Protein AF-A0A8T0CDF5-F1 (afdb_monomer)

Sequence (183 aa):
MQDATYVFILSCIAIISLVFLIGLRIKDINICVLAMMNLSSILIENLLFSTGLISLYSDEENRLLQNSIIFGLSMARELLILVLLTYRVEITKWLFPKHQIRATFADSIMPWLYLIGAAISFFALIENYFRNGKGYDITFFFYAFEITGYLIFSTICAMLVALTVISYKEAYELKVPTIKKRS

Solvent-accessible surface area (backbone atoms only — not comparable to full-atom values): 10114 Å² total; per-residue (Å²): 111,72,65,58,56,49,52,50,54,52,49,52,52,51,51,39,51,50,44,27,54,50,17,60,73,73,66,39,60,56,49,32,51,55,29,49,58,53,49,50,54,53,50,53,51,51,49,48,59,71,71,49,83,47,66,87,79,66,60,83,90,47,44,48,61,52,51,42,51,53,27,50,51,53,22,52,50,25,50,52,51,29,54,50,48,74,43,36,68,62,53,45,46,72,76,42,70,90,54,86,78,69,90,50,74,59,66,71,48,50,42,56,49,28,49,51,49,25,52,40,26,49,48,27,39,54,42,41,44,41,26,63,72,69,68,43,98,64,59,66,42,64,59,46,42,60,57,49,51,55,51,45,55,52,50,51,49,52,50,49,49,53,52,46,54,53,53,49,43,60,69,59,64,66,66,56,79,78,78,75,77,85,126

Secondary structure (DSSP, 8-state):
-HHHHHHHHHHHHHHHHHHHHHHHHHT-HHHHHHHHHHHHHHHHHHHHHHSSSS-S---GGGHHHHHHHHHHHHHHHHHHHHHHHHTHHHHHHHH-TTS-----HHHHHHHHHHHHHHHHHHHHHHHHHHHHHH-----HHHHHHHHHHHHHHHHHHHHHHHHHHHHHHHHHTTTS-------

Radius of gyration: 20.18 Å; Cα contacts (8 Å, |Δi|>4): 157; chains: 1; bounding box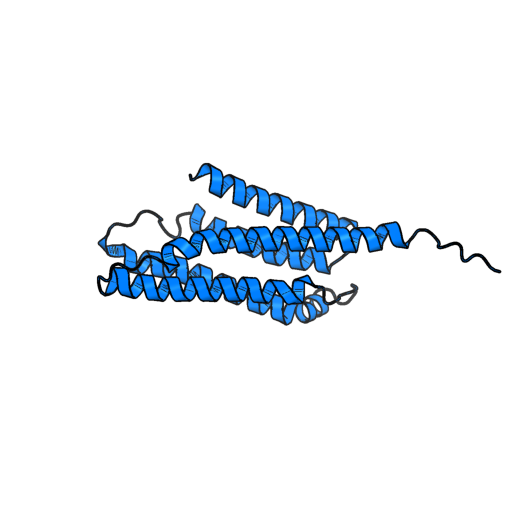: 63×33×58 Å

Foldseek 3Di:
DVVVVVVLLVVLLVLLVVLLVLCVVLVPVQLNLLSVLLNVLSVVLCCCAVVPVQPPDDDLLCQLVSLLCVLVVQLVSLVVSLVCLQCVQVVCCVVPVPDDGDDDVCSVPLSVLSVVLNVLSVVSNVQSCCCSVVPDPDCPSVVVNVVSVSVSSVVSSVVSVVVSVVSVCVSPVVPPPPPPPDD

Nearest PDB structures (foldseek):
  8ka6-assembly1_A  TM=3.388E-01  e=2.962E+00  synthetic construct
  4dzu-assembly1_A  TM=3.630E-01  e=4.589E+00  synthetic construct

Structure (mmCIF, N/CA/C/O backbone):
data_AF-A0A8T0CDF5-F1
#
_entry.id   AF-A0A8T0CDF5-F1
#
loop_
_atom_site.group_PDB
_atom_site.id
_atom_site.type_symbol
_atom_site.label_atom_id
_atom_site.label_alt_id
_atom_site.label_comp_id
_atom_site.label_asym_id
_atom_site.label_entity_id
_atom_site.label_seq_id
_atom_site.pdbx_PDB_ins_code
_atom_site.Cartn_x
_atom_site.Cartn_y
_atom_site.Cartn_z
_atom_site.occupancy
_atom_site.B_iso_or_equiv
_atom_site.auth_seq_id
_atom_site.auth_comp_id
_atom_site.auth_asym_id
_atom_site.auth_atom_id
_atom_site.pdbx_PDB_model_num
ATOM 1 N N . MET A 1 1 ? -2.357 16.982 -16.642 1.00 44.19 1 MET A N 1
ATOM 2 C CA . MET A 1 1 ? -2.200 15.575 -16.198 1.00 44.19 1 MET A CA 1
ATOM 3 C C . MET A 1 1 ? -1.567 15.484 -14.812 1.00 44.19 1 MET A C 1
ATOM 5 O O . MET A 1 1 ? -2.152 14.801 -13.987 1.00 44.19 1 MET A O 1
ATOM 9 N N . GLN A 1 2 ? -0.493 16.233 -14.509 1.00 54.00 2 GLN A N 1
ATOM 10 C CA . GLN A 1 2 ? 0.082 16.323 -13.149 1.00 54.00 2 GLN A CA 1
ATOM 11 C C . GLN A 1 2 ? -0.949 16.661 -12.051 1.00 54.00 2 GLN A C 1
ATOM 13 O O . GLN A 1 2 ? -0.923 16.042 -10.991 1.00 54.00 2 GLN A O 1
ATOM 18 N N . ASP A 1 3 ? -1.909 17.550 -12.327 1.00 62.88 3 ASP A N 1
ATOM 19 C CA . ASP A 1 3 ? -2.928 17.936 -11.337 1.00 62.88 3 ASP A CA 1
ATOM 20 C C . ASP A 1 3 ? -3.870 16.789 -10.942 1.00 62.88 3 ASP A C 1
ATOM 22 O O . ASP A 1 3 ? -4.223 16.653 -9.775 1.00 62.88 3 ASP A O 1
ATOM 26 N N . ALA A 1 4 ? -4.266 15.930 -11.888 1.00 73.00 4 ALA A N 1
ATOM 27 C CA . ALA A 1 4 ? -5.223 14.854 -11.621 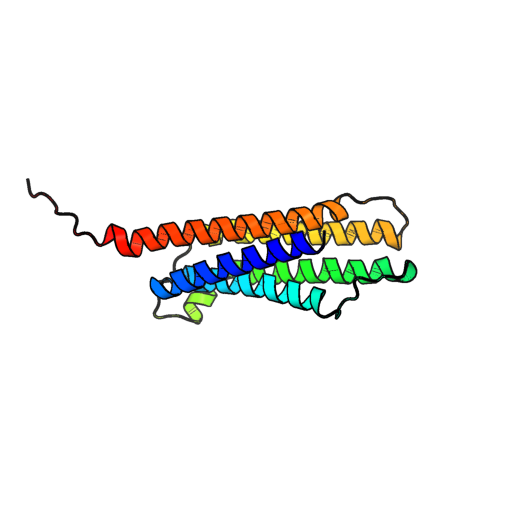1.00 73.00 4 ALA A CA 1
ATOM 28 C C . ALA A 1 4 ? -4.596 13.732 -10.780 1.00 73.00 4 ALA A C 1
ATOM 30 O O . ALA A 1 4 ? -5.198 13.284 -9.805 1.00 73.00 4 ALA A O 1
ATOM 31 N N . THR A 1 5 ? -3.367 13.329 -11.113 1.00 76.94 5 THR A N 1
ATOM 32 C CA . THR A 1 5 ? -2.584 12.363 -10.330 1.00 76.94 5 THR A CA 1
ATOM 33 C C . THR A 1 5 ? -2.324 12.881 -8.919 1.00 76.94 5 THR A C 1
ATOM 35 O O . THR A 1 5 ? -2.514 12.155 -7.944 1.00 76.94 5 THR A O 1
ATOM 38 N N . TYR A 1 6 ? -1.954 14.158 -8.794 1.00 81.19 6 TYR A N 1
ATOM 39 C CA . TYR A 1 6 ? -1.729 14.786 -7.498 1.00 81.19 6 TYR A CA 1
ATOM 40 C C . TYR A 1 6 ? -3.001 14.795 -6.640 1.00 81.19 6 TYR A C 1
ATOM 42 O O . TYR A 1 6 ? -2.972 14.344 -5.496 1.00 81.19 6 TYR A O 1
ATOM 50 N N . VAL A 1 7 ? -4.135 15.229 -7.203 1.00 86.25 7 VAL A N 1
ATOM 51 C CA . VAL A 1 7 ? -5.436 15.231 -6.511 1.00 86.25 7 VAL A CA 1
ATOM 52 C C . VAL A 1 7 ? -5.865 13.817 -6.114 1.00 86.25 7 VAL A C 1
ATOM 54 O O . VAL A 1 7 ? -6.377 13.629 -5.008 1.00 86.25 7 VAL A O 1
ATOM 57 N N . PHE A 1 8 ? -5.631 12.813 -6.964 1.00 88.38 8 PHE A N 1
ATOM 58 C CA . PHE A 1 8 ? -5.916 11.414 -6.644 1.00 88.38 8 PHE A CA 1
ATOM 59 C C . PHE A 1 8 ? -5.120 10.939 -5.421 1.00 88.38 8 PHE A C 1
ATOM 61 O O . PHE A 1 8 ? -5.710 10.454 -4.455 1.00 88.38 8 PHE A O 1
ATOM 68 N N . ILE A 1 9 ? -3.799 11.146 -5.419 1.00 86.75 9 ILE A N 1
ATOM 69 C CA . ILE A 1 9 ? -2.924 10.759 -4.301 1.00 86.75 9 ILE A CA 1
ATOM 70 C C . ILE A 1 9 ? -3.361 11.463 -3.011 1.00 86.75 9 ILE A C 1
ATOM 72 O O . ILE A 1 9 ? -3.493 10.824 -1.966 1.00 86.75 9 ILE A O 1
ATOM 76 N N . LEU A 1 10 ? -3.651 12.765 -3.083 1.00 89.50 10 LEU A N 1
ATOM 77 C CA . LEU A 1 10 ? -4.118 13.549 -1.938 1.00 89.50 10 LEU A CA 1
ATOM 78 C C . LEU A 1 10 ? -5.455 13.034 -1.396 1.00 89.50 10 LEU A C 1
ATOM 80 O O . LEU A 1 10 ? -5.643 12.964 -0.181 1.00 89.50 10 LEU A O 1
ATOM 84 N N . SER A 1 11 ? -6.356 12.614 -2.286 1.00 92.56 11 SER A N 1
ATOM 85 C CA . SER A 1 11 ? -7.641 12.014 -1.917 1.00 92.56 11 SER A CA 1
ATOM 86 C C . SER A 1 11 ? -7.445 10.684 -1.188 1.00 92.56 11 SER A C 1
ATOM 88 O O . SER A 1 11 ? -8.046 10.471 -0.136 1.00 92.56 11 SER A O 1
ATOM 90 N N . CYS A 1 12 ? -6.560 9.812 -1.681 1.00 93.19 12 CYS A N 1
ATOM 91 C CA . CYS A 1 12 ? -6.216 8.560 -1.003 1.00 93.19 12 CYS A CA 1
ATOM 92 C C . CYS A 1 12 ? -5.614 8.810 0.387 1.00 93.19 12 CYS A C 1
ATOM 94 O O . CYS A 1 12 ? -6.051 8.198 1.364 1.00 93.19 12 CYS A O 1
ATOM 96 N N . ILE A 1 13 ? -4.668 9.749 0.502 1.00 93.50 13 ILE A N 1
ATOM 97 C CA . ILE A 1 13 ? -4.071 10.146 1.787 1.00 93.50 13 ILE A CA 1
ATOM 98 C C . ILE A 1 13 ? -5.153 10.646 2.749 1.00 93.50 13 ILE A C 1
ATOM 100 O O . ILE A 1 13 ? -5.182 10.224 3.907 1.00 93.50 13 ILE A O 1
ATOM 104 N N . ALA A 1 14 ? -6.061 11.507 2.283 1.00 94.88 14 ALA A N 1
ATOM 105 C CA . ALA A 1 14 ? -7.145 12.046 3.098 1.00 94.88 14 ALA A CA 1
ATOM 106 C C . ALA A 1 14 ? -8.096 10.944 3.594 1.00 94.88 14 ALA A C 1
ATOM 108 O O . ALA A 1 14 ? -8.420 10.907 4.782 1.00 94.88 14 ALA A O 1
ATOM 109 N N . ILE A 1 15 ? -8.492 10.012 2.719 1.00 96.50 15 ILE A N 1
ATOM 110 C CA . ILE A 1 15 ? -9.367 8.885 3.076 1.00 96.50 15 ILE A CA 1
ATOM 111 C C . ILE A 1 15 ? -8.697 7.987 4.118 1.00 96.50 15 ILE A C 1
ATOM 113 O O . ILE A 1 15 ? -9.301 7.683 5.147 1.00 96.50 15 ILE A O 1
ATOM 117 N N . ILE A 1 16 ? -7.443 7.587 3.891 1.00 96.31 16 ILE A N 1
ATOM 118 C CA . ILE A 1 16 ? -6.713 6.705 4.812 1.00 96.31 16 ILE A CA 1
ATOM 119 C C . ILE A 1 16 ? -6.482 7.399 6.160 1.00 96.31 16 ILE A C 1
ATOM 121 O O . ILE A 1 16 ? -6.645 6.776 7.210 1.00 96.31 16 ILE A O 1
ATOM 125 N N . SER A 1 17 ? -6.178 8.698 6.149 1.00 95.81 17 SER A N 1
ATOM 126 C CA . SER A 1 17 ? -6.025 9.496 7.371 1.00 95.81 17 SER A CA 1
ATOM 127 C C . SER A 1 17 ? -7.335 9.584 8.155 1.00 95.81 17 SER A C 1
ATOM 129 O O . SER A 1 17 ? -7.339 9.418 9.373 1.00 95.81 17 SER A O 1
ATOM 131 N N . LEU A 1 18 ? -8.467 9.785 7.474 1.00 96.44 18 LEU A N 1
ATOM 132 C CA . LEU A 1 18 ? -9.784 9.784 8.110 1.00 96.44 18 LEU A CA 1
ATOM 133 C C . LEU A 1 18 ? -10.108 8.417 8.724 1.00 96.44 18 LEU A C 1
ATOM 135 O O . LEU A 1 18 ? -10.538 8.349 9.875 1.00 96.44 18 LEU A O 1
ATOM 139 N N . VAL A 1 19 ? -9.857 7.331 7.989 1.00 96.56 19 VAL A N 1
ATOM 140 C CA . VAL A 1 19 ? -10.019 5.957 8.485 1.00 96.56 19 VAL A CA 1
ATOM 141 C C . VAL A 1 19 ? -9.172 5.724 9.738 1.00 96.56 19 VAL A C 1
ATOM 143 O O . VAL A 1 19 ? -9.677 5.198 10.729 1.00 96.56 19 VAL A O 1
ATOM 146 N N . PHE A 1 20 ? -7.915 6.170 9.740 1.00 96.50 20 PHE A N 1
ATOM 147 C CA . PHE A 1 20 ? -7.043 6.084 10.908 1.00 96.50 20 PHE A CA 1
ATOM 148 C C . PHE A 1 20 ? -7.619 6.839 12.117 1.00 96.50 20 PHE A C 1
ATOM 150 O O . PHE A 1 20 ? -7.693 6.286 13.216 1.00 96.50 20 PHE A O 1
ATOM 157 N N . LEU A 1 21 ? -8.096 8.075 11.924 1.00 96.19 21 LEU A N 1
ATOM 158 C CA . LEU A 1 21 ? -8.714 8.874 12.990 1.00 96.19 21 LEU A CA 1
ATOM 159 C C . LEU A 1 21 ? -9.985 8.219 13.551 1.00 96.19 21 LEU A C 1
ATOM 161 O O . LEU A 1 21 ? -10.203 8.236 14.766 1.00 96.19 21 LEU A O 1
ATOM 165 N N . ILE A 1 22 ? -10.813 7.619 12.692 1.00 94.50 22 ILE A N 1
ATOM 166 C CA . ILE A 1 22 ? -11.998 6.870 13.126 1.00 94.50 22 ILE A CA 1
ATOM 167 C C . ILE A 1 22 ? -11.574 5.613 13.894 1.00 94.50 22 ILE A C 1
ATOM 169 O O . ILE A 1 22 ? -12.106 5.369 14.977 1.00 94.50 22 ILE A O 1
ATOM 173 N N . GLY A 1 23 ? -10.580 4.868 13.401 1.00 93.00 23 GLY A N 1
ATOM 174 C CA . GLY A 1 23 ? -9.988 3.712 14.082 1.00 93.00 23 GLY A CA 1
ATOM 175 C C . GLY A 1 23 ? -9.519 4.046 15.501 1.00 93.00 23 GLY A C 1
ATOM 176 O O . GLY A 1 23 ? -9.860 3.340 16.453 1.00 93.00 23 GLY A O 1
ATOM 177 N N . LEU A 1 24 ? -8.836 5.185 15.672 1.00 93.62 24 LEU A N 1
ATOM 178 C CA . LEU A 1 24 ? -8.435 5.696 16.986 1.00 93.62 24 LEU A CA 1
ATOM 179 C C . LEU A 1 24 ? -9.641 6.017 17.878 1.00 93.62 24 LEU A C 1
ATOM 181 O O . LEU A 1 24 ? -9.640 5.668 19.060 1.00 93.62 24 LEU A O 1
ATOM 185 N N . ARG A 1 25 ? -10.683 6.657 17.329 1.00 93.06 25 ARG A N 1
ATOM 186 C CA . ARG A 1 25 ? -11.913 6.992 18.070 1.00 93.06 25 ARG A CA 1
ATOM 187 C C . ARG A 1 25 ? -12.650 5.753 18.574 1.00 93.06 25 ARG A C 1
ATOM 189 O O . ARG A 1 25 ? -13.103 5.759 19.718 1.00 93.06 25 ARG A O 1
ATOM 196 N N . ILE A 1 26 ? -12.742 4.702 17.758 1.00 92.31 26 ILE A N 1
ATOM 197 C CA . ILE A 1 26 ? -13.412 3.441 18.123 1.00 92.31 26 ILE A CA 1
ATOM 198 C C . ILE A 1 26 ? -12.494 2.452 18.853 1.00 92.31 26 ILE A C 1
ATOM 200 O O . ILE A 1 26 ? -12.960 1.407 19.302 1.00 92.31 26 ILE A O 1
ATOM 204 N N . LYS A 1 27 ? -11.211 2.803 19.025 1.00 90.38 27 LYS A N 1
ATOM 205 C CA . LYS A 1 27 ? -10.162 1.980 19.647 1.00 90.38 27 LYS A CA 1
ATOM 206 C C . LYS A 1 27 ? -9.931 0.637 18.936 1.00 90.38 27 LYS A C 1
ATOM 208 O O . LYS A 1 27 ? -9.550 -0.341 19.579 1.00 90.38 27 LYS A O 1
ATOM 213 N N . ASP A 1 28 ? -10.127 0.591 17.618 1.00 91.31 28 ASP A N 1
ATOM 214 C CA . ASP A 1 28 ? -9.831 -0.593 16.807 1.00 91.31 28 ASP A CA 1
ATOM 215 C C . ASP A 1 28 ? -8.404 -0.508 16.249 1.00 91.31 28 ASP A C 1
ATOM 217 O O . ASP A 1 28 ? -8.132 0.154 15.244 1.00 91.31 28 ASP A O 1
ATOM 221 N N . ILE A 1 29 ? -7.479 -1.209 16.913 1.00 92.38 29 ILE A N 1
ATOM 222 C CA . ILE A 1 29 ? -6.062 -1.237 16.530 1.00 92.38 29 ILE A CA 1
ATOM 223 C C . ILE A 1 29 ? -5.841 -1.841 15.137 1.00 92.38 29 ILE A 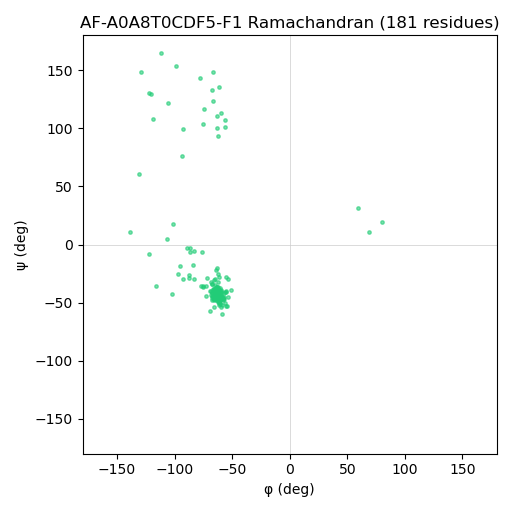C 1
ATOM 225 O O . ILE A 1 29 ? -4.855 -1.513 14.480 1.00 92.38 29 ILE A O 1
ATOM 229 N N . ASN A 1 30 ? -6.749 -2.707 14.668 1.00 93.06 30 ASN A N 1
ATOM 230 C CA . ASN A 1 30 ? -6.598 -3.384 13.384 1.00 93.06 30 ASN A CA 1
ATOM 231 C C . ASN A 1 30 ? -6.698 -2.377 12.237 1.00 93.06 30 ASN A C 1
ATOM 233 O O . ASN A 1 30 ? -5.846 -2.370 11.350 1.00 93.06 30 ASN A O 1
ATOM 237 N N . ILE A 1 31 ? -7.678 -1.473 12.319 1.00 94.00 31 ILE A N 1
ATOM 238 C CA . ILE A 1 31 ? -7.844 -0.376 11.362 1.00 94.00 31 ILE A CA 1
ATOM 239 C C . ILE A 1 31 ? -6.646 0.566 11.421 1.00 94.00 31 ILE A C 1
ATOM 241 O O . ILE A 1 31 ? -6.102 0.917 10.378 1.00 94.00 31 ILE A O 1
ATOM 245 N N . CYS A 1 32 ? -6.201 0.942 12.623 1.00 94.50 32 CYS A N 1
ATOM 246 C CA . CYS A 1 32 ? -5.081 1.867 12.780 1.00 94.50 32 CYS A CA 1
ATOM 247 C C . CYS A 1 32 ? -3.794 1.337 12.138 1.00 94.50 32 CYS A C 1
ATOM 249 O O . CYS A 1 32 ? -3.122 2.070 11.415 1.00 94.50 32 CYS A O 1
ATOM 251 N N . VAL A 1 33 ? -3.455 0.067 12.380 1.00 94.06 33 VAL A N 1
ATOM 252 C CA . VAL A 1 33 ? -2.240 -0.548 11.829 1.00 94.06 33 VAL A CA 1
ATOM 253 C C . VAL A 1 33 ? -2.338 -0.691 10.313 1.00 94.06 33 VAL A C 1
ATOM 255 O O . VAL A 1 33 ? -1.423 -0.261 9.615 1.00 94.06 33 VAL A O 1
ATOM 258 N N . LEU A 1 34 ? -3.455 -1.207 9.789 1.00 94.56 34 LEU A N 1
ATOM 259 C CA . LEU A 1 34 ? -3.653 -1.334 8.342 1.00 94.56 34 LEU A CA 1
ATOM 260 C C . LEU A 1 34 ? -3.627 0.031 7.640 1.00 94.56 34 LEU A C 1
ATOM 262 O O . LEU A 1 34 ? -3.001 0.167 6.589 1.00 94.56 34 LEU A O 1
ATOM 266 N N . ALA A 1 35 ? -4.251 1.056 8.221 1.00 95.38 35 ALA A N 1
ATOM 267 C CA . ALA A 1 35 ? -4.203 2.411 7.687 1.00 95.38 35 ALA A CA 1
ATOM 268 C C . ALA A 1 35 ? -2.769 2.959 7.683 1.00 95.38 35 ALA A C 1
ATOM 270 O O . ALA A 1 35 ? -2.324 3.469 6.661 1.00 95.38 35 ALA A O 1
ATOM 271 N N . MET A 1 36 ? -2.013 2.787 8.773 1.00 94.00 36 MET A N 1
ATOM 272 C CA . MET A 1 36 ? -0.621 3.246 8.862 1.00 94.00 36 MET A CA 1
ATOM 273 C C . MET A 1 36 ? 0.309 2.555 7.863 1.00 94.00 36 MET A C 1
ATOM 275 O O . MET A 1 36 ? 1.142 3.224 7.259 1.00 94.00 36 MET A O 1
ATOM 279 N N . MET A 1 37 ? 0.164 1.243 7.660 1.00 92.69 37 MET A N 1
ATOM 280 C CA . MET A 1 37 ? 0.972 0.494 6.688 1.00 92.69 37 MET A CA 1
ATOM 281 C C . MET A 1 37 ? 0.717 0.959 5.250 1.00 92.69 37 MET A C 1
ATOM 283 O O . MET A 1 37 ? 1.644 1.074 4.456 1.00 92.69 37 MET A O 1
ATOM 287 N N . ASN A 1 38 ? -0.539 1.251 4.905 1.00 92.88 38 ASN A N 1
ATOM 288 C CA . ASN A 1 38 ? -0.875 1.740 3.568 1.00 92.88 38 ASN A CA 1
ATOM 289 C C . ASN A 1 38 ? -0.511 3.222 3.392 1.00 92.88 38 ASN A C 1
ATOM 291 O O . ASN A 1 38 ? -0.048 3.622 2.326 1.00 92.88 38 ASN A O 1
ATOM 295 N N . LEU A 1 39 ? -0.659 4.031 4.444 1.00 93.12 39 LEU A N 1
ATOM 296 C CA . LEU A 1 39 ? -0.262 5.436 4.428 1.00 93.12 39 LEU A CA 1
ATOM 297 C C . LEU A 1 39 ? 1.252 5.584 4.247 1.00 93.12 39 LEU A C 1
ATOM 299 O O . LEU A 1 39 ? 1.687 6.402 3.441 1.00 93.12 39 LEU A O 1
ATOM 303 N N . SER A 1 40 ? 2.058 4.777 4.946 1.00 89.38 40 SER A N 1
ATOM 304 C CA . SER A 1 40 ? 3.514 4.800 4.783 1.00 89.38 40 SER A CA 1
ATOM 305 C C . SER A 1 40 ? 3.930 4.416 3.363 1.00 89.38 40 SER A C 1
ATOM 307 O O . SER A 1 40 ? 4.808 5.065 2.804 1.00 89.38 40 SER A O 1
ATOM 309 N N . SER A 1 41 ? 3.258 3.440 2.745 1.00 88.12 41 SER A N 1
ATOM 310 C CA . SER A 1 41 ? 3.500 3.040 1.353 1.00 88.12 41 SER A CA 1
ATOM 311 C C . SER A 1 41 ? 3.315 4.202 0.365 1.00 88.12 41 SER A C 1
ATOM 313 O O . SER A 1 41 ? 4.199 4.466 -0.453 1.00 88.12 41 SER A O 1
ATOM 315 N N . ILE A 1 42 ? 2.207 4.945 0.490 1.00 87.69 42 ILE A N 1
ATOM 316 C CA . ILE A 1 42 ? 1.902 6.106 -0.367 1.00 87.69 42 ILE A CA 1
ATOM 317 C C . ILE A 1 42 ? 2.881 7.256 -0.109 1.00 87.69 42 ILE A C 1
ATOM 319 O O . ILE A 1 42 ? 3.334 7.913 -1.044 1.00 87.69 42 ILE A O 1
ATOM 323 N N . LEU A 1 43 ? 3.224 7.513 1.155 1.00 86.19 43 LEU A N 1
ATOM 324 C CA . LEU A 1 43 ? 4.149 8.590 1.507 1.00 86.19 43 LEU A CA 1
ATOM 325 C C . LEU A 1 43 ? 5.569 8.305 1.013 1.00 86.19 43 LEU A C 1
ATOM 327 O O . LEU A 1 43 ? 6.207 9.211 0.488 1.00 86.19 43 LEU A O 1
ATOM 331 N N . ILE A 1 44 ? 6.053 7.066 1.142 1.00 82.31 44 ILE A N 1
ATOM 332 C CA . ILE A 1 44 ? 7.366 6.657 0.625 1.00 82.31 44 ILE A CA 1
ATOM 333 C C . ILE A 1 44 ? 7.414 6.848 -0.891 1.00 82.31 44 ILE A C 1
ATOM 335 O O . ILE A 1 44 ? 8.362 7.442 -1.394 1.00 82.31 44 ILE A O 1
ATOM 339 N N . GLU A 1 45 ? 6.384 6.404 -1.612 1.00 78.62 45 GLU A N 1
ATOM 340 C CA . GLU A 1 45 ? 6.294 6.600 -3.060 1.00 78.62 45 GLU A CA 1
ATOM 341 C C . GLU A 1 45 ? 6.317 8.086 -3.431 1.00 78.62 45 GLU A C 1
ATOM 343 O O . GLU A 1 45 ? 7.161 8.522 -4.214 1.00 78.62 45 GLU A O 1
ATOM 348 N N . ASN A 1 46 ? 5.455 8.894 -2.812 1.00 78.81 46 ASN A N 1
ATOM 349 C CA . ASN A 1 46 ? 5.388 10.317 -3.121 1.00 78.81 46 ASN A CA 1
ATOM 350 C C . ASN A 1 46 ? 6.702 11.037 -2.774 1.00 78.81 46 ASN A C 1
ATOM 352 O O . ASN A 1 46 ? 7.148 11.899 -3.525 1.00 78.81 46 ASN A O 1
ATOM 356 N N . LEU A 1 47 ? 7.375 10.670 -1.680 1.00 73.44 47 LEU A N 1
ATOM 357 C CA . LEU A 1 47 ? 8.678 11.239 -1.323 1.00 73.44 47 LEU A CA 1
ATOM 358 C C . LEU A 1 47 ? 9.758 10.874 -2.345 1.00 73.44 47 LEU A C 1
ATOM 360 O O . LEU A 1 47 ? 10.515 11.754 -2.748 1.00 73.44 47 LEU A O 1
ATOM 364 N N . LEU A 1 48 ? 9.819 9.620 -2.799 1.00 68.62 48 LEU A N 1
ATOM 365 C CA . LEU A 1 48 ? 10.823 9.168 -3.769 1.00 68.62 48 LEU A CA 1
ATOM 366 C C . LEU A 1 48 ? 10.688 9.879 -5.124 1.00 68.62 48 LEU A C 1
ATOM 368 O O . LEU A 1 48 ? 11.702 10.215 -5.735 1.00 68.62 48 LEU A O 1
ATOM 372 N N . PHE A 1 49 ? 9.457 10.157 -5.563 1.00 65.25 49 PHE A N 1
ATOM 373 C CA . PHE A 1 49 ? 9.199 10.783 -6.864 1.00 65.25 49 PHE A CA 1
ATOM 374 C C . PHE A 1 49 ? 9.101 12.317 -6.829 1.00 65.25 49 PHE A C 1
ATOM 376 O O . PHE A 1 49 ? 9.468 12.966 -7.806 1.00 65.25 49 PHE A O 1
ATOM 383 N N . SER A 1 50 ? 8.654 12.926 -5.723 1.00 62.94 50 SER A N 1
ATOM 384 C CA . SER A 1 50 ? 8.516 14.393 -5.616 1.00 62.94 50 SER A CA 1
ATOM 385 C C . SER A 1 50 ? 9.814 15.114 -5.253 1.00 62.94 50 SER A C 1
ATOM 387 O O . SER A 1 50 ? 10.016 16.253 -5.665 1.00 62.94 50 SER A O 1
ATOM 389 N N . THR A 1 51 ? 10.716 14.468 -4.508 1.00 55.00 51 THR A N 1
ATOM 390 C CA . THR A 1 51 ? 11.988 15.080 -4.077 1.00 55.00 51 THR A CA 1
ATOM 391 C C . THR A 1 51 ? 13.036 15.158 -5.188 1.00 55.00 51 THR A C 1
ATOM 393 O O . THR A 1 51 ? 14.096 15.744 -4.983 1.00 55.00 51 THR A O 1
ATOM 396 N N . GLY A 1 52 ? 12.775 14.567 -6.360 1.00 50.66 52 GLY A N 1
ATOM 397 C CA . GLY A 1 52 ? 13.741 14.517 -7.459 1.00 50.66 52 GLY A CA 1
ATOM 398 C C . GLY A 1 52 ? 14.959 13.629 -7.180 1.00 50.66 52 GLY A C 1
ATOM 399 O O . GLY A 1 52 ? 15.902 13.658 -7.966 1.00 50.66 52 GLY A O 1
ATOM 400 N N . LEU A 1 53 ? 14.941 12.819 -6.107 1.00 47.66 53 LEU A N 1
ATOM 401 C CA . LEU A 1 53 ? 15.948 11.777 -5.841 1.00 47.66 53 LEU A CA 1
ATOM 402 C C . LEU A 1 53 ? 16.085 10.800 -7.020 1.00 47.66 53 LEU A C 1
ATOM 404 O O . LEU A 1 53 ? 17.156 10.246 -7.251 1.00 47.66 53 LEU A O 1
ATOM 408 N N . ILE A 1 54 ? 15.003 10.632 -7.782 1.00 53.50 54 ILE A N 1
ATOM 409 C CA . ILE A 1 54 ? 14.977 10.005 -9.099 1.00 53.50 54 ILE A CA 1
ATOM 410 C C . ILE A 1 54 ? 14.481 11.094 -10.051 1.00 53.50 54 ILE A C 1
ATOM 412 O O . ILE A 1 54 ? 13.316 11.492 -9.978 1.00 53.50 54 ILE A O 1
ATOM 416 N N . SER A 1 55 ? 15.351 11.639 -10.906 1.00 48.88 55 SER A N 1
ATOM 417 C CA . SER A 1 55 ? 14.899 12.609 -11.909 1.00 48.88 55 SER A CA 1
ATOM 418 C C . SER A 1 55 ? 13.891 11.919 -12.825 1.00 48.88 55 SER A C 1
ATOM 420 O O . SER A 1 55 ? 14.121 10.788 -13.232 1.00 48.88 55 SER A O 1
ATOM 422 N N . LEU A 1 56 ? 12.771 12.574 -13.143 1.00 51.34 56 LEU A N 1
ATOM 423 C CA . LEU A 1 56 ? 11.833 12.139 -14.195 1.00 51.34 56 LEU A CA 1
ATOM 424 C C . LEU A 1 56 ? 12.284 12.615 -15.588 1.00 51.34 56 LEU A C 1
ATOM 426 O O . LEU A 1 56 ? 11.861 12.058 -16.597 1.00 51.34 56 LEU A O 1
ATOM 430 N N . TYR A 1 57 ? 13.178 13.609 -15.641 1.00 47.69 57 TYR A N 1
ATOM 431 C CA . TYR A 1 57 ? 13.880 14.013 -16.855 1.00 47.69 57 TYR A CA 1
ATOM 432 C C . TYR A 1 57 ? 14.952 12.978 -17.181 1.00 47.69 57 TYR A C 1
ATOM 434 O O . TYR A 1 57 ? 15.885 12.778 -16.399 1.00 47.69 57 TYR A O 1
ATOM 442 N N . SER A 1 58 ? 14.796 12.327 -18.328 1.00 48.34 58 SER A N 1
ATOM 443 C CA . SER A 1 58 ? 15.796 11.439 -18.898 1.00 48.34 58 SER A CA 1
ATOM 444 C C . SER A 1 58 ? 16.202 11.958 -20.265 1.00 48.34 58 SER A C 1
ATOM 446 O O . SER A 1 58 ? 15.356 12.179 -21.131 1.00 48.34 58 SER A O 1
ATOM 448 N N . ASP A 1 59 ? 17.511 12.070 -20.464 1.00 61.00 59 ASP A N 1
ATOM 449 C CA . ASP A 1 59 ? 18.092 11.932 -21.793 1.00 61.00 59 ASP A CA 1
ATOM 450 C C . ASP A 1 59 ? 17.902 10.487 -22.265 1.00 61.00 59 ASP A C 1
ATOM 452 O O . ASP A 1 59 ? 17.878 9.554 -21.447 1.00 61.00 59 ASP A O 1
ATOM 456 N N . GLU A 1 60 ? 17.743 10.287 -23.576 1.00 62.78 60 GLU A N 1
ATOM 457 C CA . GLU A 1 60 ? 17.480 8.968 -24.171 1.00 62.78 60 GLU A CA 1
ATOM 458 C C . GLU A 1 60 ? 18.509 7.908 -23.759 1.00 62.78 60 GLU A C 1
ATOM 460 O O . GLU A 1 60 ? 18.159 6.740 -23.589 1.00 62.78 60 GLU A O 1
ATOM 465 N N . GLU A 1 61 ? 19.743 8.337 -23.496 1.00 65.62 61 GLU A N 1
ATOM 466 C CA . GLU A 1 61 ? 20.873 7.494 -23.111 1.00 65.62 61 GLU A CA 1
ATOM 467 C C . GLU A 1 61 ? 20.679 6.796 -21.748 1.00 65.62 61 GLU A C 1
ATOM 469 O O . GLU A 1 61 ? 21.123 5.666 -21.558 1.00 65.62 61 GLU A O 1
ATOM 474 N N . ASN A 1 62 ? 19.936 7.407 -20.815 1.00 76.62 62 ASN A N 1
ATOM 475 C CA . ASN A 1 62 ? 19.769 6.899 -19.444 1.00 76.62 62 ASN A CA 1
ATOM 476 C C . ASN A 1 62 ? 18.390 6.279 -19.153 1.00 76.62 62 ASN A C 1
ATOM 478 O O . ASN A 1 62 ? 18.131 5.855 -18.020 1.00 76.62 62 ASN A O 1
ATOM 482 N N . ARG A 1 63 ? 17.511 6.164 -20.162 1.00 79.31 63 ARG A N 1
ATOM 483 C CA . ARG A 1 63 ? 16.135 5.635 -20.005 1.00 79.31 63 ARG A CA 1
ATOM 484 C C . ARG A 1 63 ? 16.095 4.246 -19.381 1.00 79.31 63 ARG A C 1
ATOM 486 O O . ARG A 1 63 ? 15.237 3.969 -18.544 1.00 79.31 63 ARG A O 1
ATOM 493 N N . LEU A 1 64 ? 17.020 3.369 -19.780 1.00 84.19 64 LEU A N 1
ATOM 494 C CA . LEU A 1 64 ? 17.082 2.000 -19.269 1.00 84.19 64 LEU A CA 1
ATOM 495 C C . LEU A 1 64 ? 17.316 1.990 -17.754 1.00 84.19 64 LEU A C 1
ATOM 497 O O . LEU A 1 64 ? 16.568 1.331 -17.028 1.00 84.19 64 LEU A O 1
ATOM 501 N N . LEU A 1 65 ? 18.326 2.726 -17.286 1.00 83.75 65 LEU A N 1
ATOM 502 C CA . LEU A 1 65 ? 18.712 2.777 -15.876 1.00 83.75 65 LEU A CA 1
ATOM 503 C C . LEU A 1 65 ? 17.615 3.428 -15.028 1.00 83.75 65 LEU A C 1
ATOM 505 O O . LEU A 1 65 ? 17.198 2.860 -14.022 1.00 83.75 65 LEU A O 1
ATOM 509 N N . GLN A 1 66 ? 17.102 4.576 -15.468 1.00 83.38 66 GLN A N 1
ATOM 510 C CA . GLN A 1 66 ? 16.073 5.324 -14.753 1.00 83.38 66 GLN A CA 1
ATOM 511 C C . GLN A 1 66 ? 14.801 4.489 -14.559 1.00 83.38 66 GLN A C 1
ATOM 513 O O . GLN A 1 66 ? 14.377 4.272 -13.428 1.00 83.38 66 GLN A O 1
ATOM 518 N N . ASN A 1 67 ? 14.229 3.939 -15.633 1.00 83.94 67 ASN A N 1
ATOM 519 C CA . ASN A 1 67 ? 13.033 3.100 -15.530 1.00 83.94 67 ASN A CA 1
ATOM 520 C C . ASN A 1 67 ? 13.282 1.832 -14.701 1.00 83.94 67 ASN A C 1
ATOM 522 O O . ASN A 1 67 ? 12.382 1.367 -14.006 1.00 83.94 67 ASN A O 1
ATOM 526 N N . SER A 1 68 ? 14.503 1.286 -14.733 1.00 88.81 68 SER A N 1
ATOM 527 C CA . SER A 1 68 ? 14.854 0.141 -13.887 1.00 88.81 68 SER A CA 1
ATOM 528 C C . SER A 1 68 ? 14.829 0.502 -12.403 1.00 88.81 68 SER A C 1
ATOM 530 O O . SER A 1 68 ? 14.359 -0.287 -11.588 1.00 88.81 68 SER A O 1
ATOM 532 N N . ILE A 1 69 ? 15.278 1.707 -12.046 1.00 87.06 69 ILE A N 1
ATOM 533 C CA . ILE A 1 69 ? 15.188 2.218 -10.675 1.00 87.06 69 ILE A CA 1
ATOM 534 C C . ILE A 1 69 ? 13.723 2.431 -10.280 1.00 87.06 69 ILE A C 1
ATOM 536 O O . ILE A 1 69 ? 13.326 2.001 -9.200 1.00 87.06 69 ILE A O 1
ATOM 540 N N . ILE A 1 70 ? 12.915 3.036 -11.157 1.00 85.88 70 ILE A N 1
ATOM 541 C CA . ILE A 1 70 ? 11.491 3.307 -10.903 1.00 85.88 70 ILE A CA 1
ATOM 542 C C . ILE A 1 70 ? 10.739 2.000 -10.624 1.00 85.88 70 ILE A C 1
ATOM 544 O O . ILE A 1 70 ? 10.202 1.813 -9.533 1.00 85.88 70 ILE A O 1
ATOM 548 N N . PHE A 1 71 ? 10.750 1.065 -11.575 1.00 88.31 71 PHE A N 1
ATOM 549 C CA . PHE A 1 71 ? 10.021 -0.195 -11.435 1.00 88.31 71 PHE A CA 1
ATOM 550 C C . PHE A 1 71 ? 10.616 -1.091 -10.341 1.00 88.31 71 PHE A C 1
ATOM 552 O O . PHE A 1 71 ? 9.877 -1.762 -9.621 1.00 88.31 71 PHE A O 1
ATOM 559 N N . GLY A 1 72 ? 11.940 -1.065 -10.160 1.00 90.12 72 GLY A N 1
ATOM 560 C CA . GLY A 1 72 ? 12.625 -1.808 -9.104 1.00 90.12 72 GLY A CA 1
ATOM 561 C C . GLY A 1 72 ? 12.253 -1.338 -7.699 1.00 90.12 72 GLY A C 1
ATOM 562 O O . GLY A 1 72 ? 11.983 -2.169 -6.832 1.00 90.12 72 GLY A O 1
ATOM 563 N N . LEU A 1 73 ? 12.184 -0.024 -7.467 1.00 89.12 73 LEU A N 1
ATOM 564 C CA . LEU A 1 73 ? 11.774 0.527 -6.174 1.00 89.12 73 LEU A CA 1
ATOM 565 C C . LEU A 1 73 ? 10.292 0.292 -5.894 1.00 89.12 73 LEU A C 1
ATOM 567 O O . LEU A 1 73 ? 9.952 -0.079 -4.770 1.00 89.12 73 LEU A O 1
ATOM 571 N N . SER A 1 74 ? 9.422 0.437 -6.898 1.00 89.19 74 SER A N 1
ATOM 572 C CA . SER A 1 74 ? 8.000 0.109 -6.748 1.00 89.19 74 SER A CA 1
ATOM 573 C C . SER A 1 74 ? 7.799 -1.364 -6.388 1.00 89.19 74 SER A C 1
ATOM 575 O O . SER A 1 74 ? 7.098 -1.649 -5.414 1.00 89.19 74 SER A O 1
ATOM 577 N N . MET A 1 75 ? 8.508 -2.280 -7.060 1.00 92.25 75 MET A N 1
ATOM 578 C CA . MET A 1 75 ? 8.501 -3.710 -6.731 1.00 92.25 75 MET A CA 1
ATOM 579 C C . MET A 1 75 ? 9.014 -3.973 -5.308 1.00 92.25 75 MET A C 1
ATOM 581 O O . MET A 1 75 ? 8.382 -4.697 -4.541 1.00 92.25 75 MET A O 1
ATOM 585 N N . ALA A 1 76 ? 10.152 -3.382 -4.927 1.00 92.50 76 ALA A N 1
ATOM 586 C CA . ALA A 1 76 ? 10.739 -3.571 -3.601 1.00 92.50 76 ALA A CA 1
ATOM 587 C C . ALA A 1 76 ? 9.801 -3.085 -2.487 1.00 92.50 76 ALA A C 1
ATOM 589 O O . ALA A 1 76 ? 9.622 -3.769 -1.478 1.00 92.50 76 ALA A O 1
ATOM 590 N N . ARG A 1 77 ? 9.154 -1.932 -2.689 1.00 90.75 77 ARG A N 1
ATOM 591 C CA . ARG A 1 77 ? 8.127 -1.401 -1.790 1.00 90.75 77 ARG A CA 1
ATOM 592 C C . ARG A 1 77 ? 6.934 -2.350 -1.684 1.00 90.75 77 ARG A C 1
ATOM 594 O O . ARG A 1 77 ? 6.491 -2.637 -0.576 1.00 90.75 77 ARG A O 1
ATOM 601 N N . GLU A 1 78 ? 6.411 -2.835 -2.807 1.00 92.69 78 GLU A N 1
ATOM 602 C CA . GLU A 1 78 ? 5.255 -3.740 -2.823 1.00 92.69 78 GLU A CA 1
ATOM 603 C C . GLU A 1 78 ? 5.544 -5.046 -2.087 1.00 92.69 78 GLU A C 1
ATOM 605 O O . GLU A 1 78 ? 4.735 -5.477 -1.267 1.00 92.69 78 GLU A O 1
ATOM 610 N N . LEU A 1 79 ? 6.730 -5.622 -2.293 1.00 94.81 79 LEU A N 1
ATOM 611 C CA . LEU A 1 79 ? 7.185 -6.806 -1.566 1.00 94.81 79 LEU A CA 1
ATOM 612 C C . LEU A 1 79 ? 7.377 -6.532 -0.069 1.00 94.81 79 LEU A C 1
ATOM 614 O O . LEU A 1 79 ? 7.006 -7.364 0.758 1.00 94.81 79 LEU A O 1
ATOM 618 N N . LEU A 1 80 ? 7.910 -5.364 0.301 1.00 93.62 80 LEU A N 1
ATOM 619 C CA . LEU A 1 80 ? 8.062 -4.976 1.703 1.00 93.62 80 LEU A CA 1
ATOM 620 C C . LEU A 1 80 ? 6.701 -4.899 2.403 1.00 93.62 80 LEU A C 1
ATOM 622 O O . LEU A 1 80 ? 6.523 -5.489 3.470 1.00 93.62 80 LEU A O 1
ATOM 626 N N . ILE A 1 81 ? 5.720 -4.226 1.796 1.00 93.44 81 ILE A N 1
ATOM 627 C CA . ILE A 1 81 ? 4.369 -4.143 2.361 1.00 93.44 81 ILE A CA 1
ATOM 628 C C . ILE A 1 81 ? 3.688 -5.515 2.367 1.00 93.44 81 ILE A C 1
ATOM 630 O O . ILE A 1 81 ? 3.032 -5.852 3.351 1.00 93.44 81 ILE A O 1
ATOM 634 N N . LEU A 1 82 ? 3.886 -6.341 1.336 1.00 95.00 82 LEU A N 1
ATOM 635 C CA . LEU A 1 82 ? 3.371 -7.710 1.283 1.00 95.00 82 LEU A CA 1
ATOM 636 C C . LEU A 1 82 ? 3.856 -8.556 2.469 1.00 95.00 82 LEU A C 1
ATOM 638 O O . LEU A 1 82 ? 3.051 -9.228 3.117 1.00 95.00 82 LEU A O 1
ATOM 642 N N . VAL A 1 83 ? 5.152 -8.505 2.788 1.00 93.69 83 VAL A N 1
ATOM 643 C CA . VAL A 1 83 ? 5.718 -9.209 3.951 1.00 93.69 83 VAL A CA 1
ATOM 644 C C . VAL A 1 83 ? 5.100 -8.687 5.245 1.00 93.69 83 VAL A C 1
ATOM 646 O O . VAL A 1 83 ? 4.663 -9.477 6.084 1.00 93.69 83 VAL A O 1
ATOM 649 N N . LEU A 1 84 ? 5.009 -7.363 5.395 1.00 93.31 84 LEU A N 1
ATOM 650 C CA . LEU A 1 84 ? 4.407 -6.754 6.577 1.00 93.31 84 LEU A CA 1
ATOM 651 C C . LEU A 1 84 ? 2.929 -7.143 6.736 1.00 93.31 84 LEU A C 1
ATOM 653 O O . LEU A 1 84 ? 2.498 -7.393 7.858 1.00 93.31 84 LEU A O 1
ATOM 657 N N . LEU A 1 85 ? 2.165 -7.221 5.641 1.00 93.31 85 LEU A N 1
ATOM 658 C CA . LEU A 1 85 ? 0.763 -7.652 5.636 1.00 93.31 85 LEU A CA 1
ATOM 659 C C . LEU A 1 85 ? 0.609 -9.136 5.973 1.00 93.31 85 LEU A C 1
ATOM 661 O O . LEU A 1 85 ? -0.285 -9.494 6.734 1.00 93.31 85 LEU A O 1
ATOM 665 N N . THR A 1 86 ? 1.501 -9.983 5.459 1.00 92.75 86 THR A N 1
ATOM 666 C CA . THR A 1 86 ? 1.482 -11.433 5.710 1.00 92.75 86 THR A CA 1
ATOM 667 C C . THR A 1 86 ? 1.616 -11.744 7.200 1.00 92.75 86 THR A C 1
ATOM 669 O O . THR A 1 86 ? 0.896 -12.592 7.715 1.00 92.75 86 THR A O 1
ATOM 672 N N . TYR A 1 87 ? 2.487 -11.015 7.902 1.00 92.50 87 TYR A N 1
ATOM 673 C CA . TYR A 1 87 ? 2.715 -11.178 9.343 1.00 92.50 87 TYR A CA 1
ATOM 674 C C . TYR A 1 87 ? 2.015 -10.112 10.189 1.00 92.50 87 TYR A C 1
ATOM 676 O O . TYR A 1 87 ? 2.377 -9.869 11.344 1.00 92.50 87 TYR A O 1
ATOM 684 N N . ARG A 1 88 ? 1.030 -9.407 9.623 1.00 93.75 88 ARG A N 1
ATOM 685 C CA . ARG A 1 88 ? 0.452 -8.217 10.255 1.00 93.75 88 ARG A CA 1
ATOM 686 C C . ARG A 1 88 ? -0.168 -8.533 11.608 1.00 93.75 88 ARG A C 1
ATOM 688 O O . ARG A 1 88 ? -0.037 -7.735 12.538 1.00 93.75 88 ARG A O 1
ATOM 695 N N . VAL A 1 89 ? -0.813 -9.688 11.753 1.00 91.69 89 VAL A N 1
ATOM 696 C CA . VAL A 1 89 ? -1.440 -10.107 13.014 1.00 91.69 89 VAL A CA 1
ATOM 697 C C . VAL A 1 89 ? -0.382 -10.388 14.082 1.00 91.69 89 VAL A C 1
ATOM 699 O O . VAL A 1 89 ? -0.519 -9.909 15.208 1.00 91.69 89 VAL A O 1
ATOM 702 N N . GLU A 1 90 ? 0.679 -11.116 13.746 1.00 92.44 90 GLU A N 1
ATOM 703 C CA . GLU A 1 90 ? 1.791 -11.448 14.640 1.00 92.44 90 GLU A C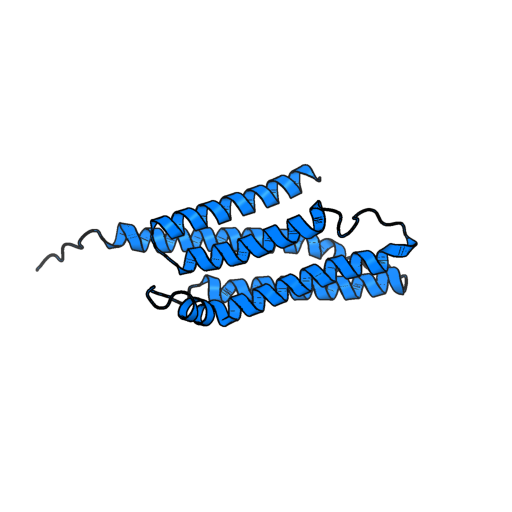A 1
ATOM 704 C C . GLU A 1 90 ? 2.549 -10.188 15.066 1.00 92.44 90 GLU A C 1
ATOM 706 O O . GLU A 1 90 ? 2.745 -9.961 16.262 1.00 92.44 90 GLU A O 1
ATOM 711 N N . ILE A 1 91 ? 2.889 -9.324 14.103 1.00 89.69 91 ILE A N 1
ATOM 712 C CA . ILE A 1 91 ? 3.559 -8.040 14.342 1.00 89.69 91 ILE A CA 1
ATOM 713 C C . ILE A 1 91 ? 2.701 -7.161 15.256 1.00 89.69 91 ILE A C 1
ATOM 715 O O . ILE A 1 91 ? 3.198 -6.596 16.230 1.00 89.69 91 ILE A O 1
ATOM 719 N N . THR A 1 92 ? 1.391 -7.077 14.995 1.00 91.19 92 THR A N 1
ATOM 720 C CA . THR A 1 92 ? 0.489 -6.274 15.833 1.00 91.19 92 THR A CA 1
ATOM 721 C C . THR A 1 92 ? 0.390 -6.852 17.247 1.00 91.19 92 THR A C 1
ATOM 723 O O . THR A 1 92 ? 0.374 -6.085 18.206 1.00 91.19 92 THR A O 1
ATOM 726 N N . LYS A 1 93 ? 0.344 -8.185 17.410 1.00 91.94 93 LYS A N 1
ATOM 727 C CA . LYS A 1 93 ? 0.292 -8.842 18.734 1.00 91.94 93 LYS A CA 1
ATOM 728 C C . LYS A 1 93 ? 1.543 -8.571 19.545 1.00 91.94 93 LYS A C 1
ATOM 730 O O . LYS A 1 93 ? 1.451 -8.354 20.751 1.00 91.94 93 LYS A O 1
ATOM 735 N N . TRP A 1 94 ? 2.685 -8.548 18.873 1.00 91.06 94 TRP A N 1
ATOM 736 C CA . TRP A 1 94 ? 3.957 -8.221 19.487 1.00 91.06 94 TRP A CA 1
ATOM 737 C C . TRP A 1 94 ? 4.040 -6.744 19.913 1.00 91.06 94 TRP A C 1
ATOM 739 O O . TRP A 1 94 ? 4.437 -6.463 21.041 1.00 91.06 94 TRP A O 1
ATOM 749 N N . LEU A 1 95 ? 3.592 -5.804 19.071 1.00 88.88 95 LEU A N 1
ATOM 750 C CA . LEU A 1 95 ? 3.622 -4.361 19.370 1.00 88.88 95 LEU A CA 1
ATOM 751 C C . LEU A 1 95 ? 2.541 -3.908 20.369 1.00 88.88 95 LEU A C 1
ATOM 753 O O . LEU A 1 95 ? 2.777 -3.018 21.186 1.00 88.88 95 LEU A O 1
ATOM 757 N N . PHE A 1 96 ? 1.348 -4.504 20.316 1.00 90.19 96 PHE A N 1
ATOM 758 C CA . PHE A 1 96 ? 0.170 -4.075 21.077 1.00 90.19 96 PHE A CA 1
ATOM 759 C C . PHE A 1 96 ? -0.510 -5.242 21.818 1.00 90.19 96 PHE A C 1
ATOM 761 O O . PHE A 1 96 ? -1.705 -5.481 21.624 1.00 90.19 96 PHE A O 1
ATOM 768 N N . PRO A 1 97 ? 0.183 -5.928 22.746 1.00 85.94 97 PRO A N 1
ATOM 769 C CA . PRO A 1 97 ? -0.294 -7.178 23.353 1.00 85.94 97 PRO A CA 1
ATOM 770 C C . PRO A 1 97 ? -1.593 -7.043 24.163 1.00 85.94 97 PRO A C 1
ATOM 772 O O . PRO A 1 97 ? -2.282 -8.028 24.405 1.00 85.94 97 PRO A O 1
ATOM 775 N N . LYS A 1 98 ? -1.945 -5.825 24.596 1.00 85.69 98 LYS A N 1
ATOM 776 C CA . LYS A 1 98 ? -3.148 -5.544 25.400 1.00 85.69 98 LYS A CA 1
ATOM 777 C C . LYS A 1 98 ? -4.415 -5.297 24.568 1.00 85.69 98 LYS A C 1
ATOM 779 O O . LYS A 1 98 ? -5.483 -5.132 25.150 1.00 85.69 98 LYS A O 1
ATOM 784 N N . HIS A 1 99 ? -4.310 -5.219 23.240 1.00 86.69 99 HIS A N 1
ATOM 785 C CA . HIS A 1 99 ? -5.439 -4.898 22.363 1.00 86.69 99 HIS A CA 1
ATOM 786 C C . HIS A 1 99 ? -6.053 -6.156 21.739 1.00 86.69 99 HIS A C 1
ATOM 788 O O . HIS A 1 99 ? -5.377 -7.164 21.537 1.00 86.69 99 HIS A O 1
ATOM 794 N N . GLN A 1 100 ? -7.344 -6.089 21.399 1.00 83.69 100 GLN A N 1
ATOM 795 C CA . GLN A 1 100 ? -8.012 -7.165 20.669 1.00 83.69 100 GLN A CA 1
ATOM 796 C C . GLN A 1 100 ? -7.596 -7.141 19.198 1.00 83.69 100 GLN A C 1
ATOM 798 O O . GLN A 1 100 ? -8.039 -6.302 18.410 1.00 83.69 100 GLN A O 1
ATOM 803 N N . ILE A 1 101 ? -6.719 -8.072 18.839 1.00 88.12 101 ILE A N 1
ATOM 804 C CA . ILE A 1 101 ? -6.167 -8.187 17.493 1.00 88.12 101 ILE A CA 1
ATOM 805 C C . ILE A 1 101 ? -6.821 -9.375 16.814 1.00 88.12 101 ILE A C 1
ATOM 807 O O . ILE A 1 101 ? -6.740 -10.506 17.299 1.00 88.12 101 ILE A O 1
ATOM 811 N N . ARG A 1 102 ? -7.458 -9.103 15.680 1.00 87.69 102 ARG A N 1
ATOM 812 C CA . ARG A 1 102 ? -8.178 -10.092 14.883 1.00 87.69 102 ARG A CA 1
ATOM 813 C C . ARG A 1 102 ? -7.724 -10.021 13.433 1.00 87.69 102 ARG A C 1
ATOM 815 O O . ARG A 1 102 ? -7.372 -8.949 12.936 1.00 87.69 102 ARG A O 1
ATOM 822 N N . ALA A 1 103 ? -7.757 -11.173 12.774 1.00 87.69 103 ALA A N 1
ATOM 823 C CA . ALA A 1 103 ? -7.704 -11.219 11.325 1.00 87.69 103 ALA A CA 1
ATOM 824 C C . ALA A 1 103 ? -8.999 -10.607 10.775 1.00 87.69 103 ALA A C 1
ATOM 826 O O . ALA A 1 103 ? -10.098 -10.891 11.254 1.00 87.69 103 ALA A O 1
ATOM 827 N N . THR A 1 104 ? -8.846 -9.731 9.800 1.00 92.25 104 THR A N 1
ATOM 828 C CA . THR A 1 104 ? -9.911 -9.025 9.095 1.00 92.25 104 THR A CA 1
ATOM 829 C C . THR A 1 104 ? -9.965 -9.519 7.654 1.00 92.25 104 THR A C 1
ATOM 831 O O . THR A 1 104 ? -9.017 -10.125 7.156 1.00 92.25 104 THR A O 1
ATOM 834 N N . PHE A 1 105 ? -11.054 -9.234 6.939 1.00 93.12 105 PHE A N 1
ATOM 835 C CA . PHE A 1 105 ? -11.126 -9.580 5.516 1.00 93.12 105 PHE A CA 1
ATOM 836 C C . PHE A 1 105 ? -10.037 -8.861 4.691 1.00 93.12 105 PHE A C 1
ATOM 838 O O . PHE A 1 105 ? -9.570 -9.394 3.687 1.00 93.12 105 PHE A O 1
ATOM 845 N N . ALA A 1 106 ? -9.589 -7.680 5.136 1.00 92.31 106 ALA A N 1
ATOM 846 C CA . ALA A 1 106 ? -8.507 -6.936 4.499 1.00 92.31 106 ALA A CA 1
ATOM 847 C C . ALA A 1 106 ? -7.183 -7.716 4.530 1.00 92.31 106 ALA A C 1
ATOM 849 O O . ALA A 1 106 ? -6.467 -7.719 3.533 1.00 92.31 106 ALA A O 1
ATOM 850 N N . ASP A 1 107 ? -6.911 -8.456 5.611 1.00 90.56 107 ASP A N 1
ATOM 851 C CA . ASP A 1 107 ? -5.726 -9.317 5.730 1.00 90.56 107 ASP A CA 1
ATOM 852 C C . ASP A 1 107 ? -5.738 -10.469 4.706 1.00 90.56 107 ASP A C 1
ATOM 854 O O . ASP A 1 107 ? -4.690 -10.999 4.357 1.00 90.56 107 ASP A O 1
ATOM 858 N N . SER A 1 108 ? -6.914 -10.844 4.188 1.00 91.38 108 SER A N 1
ATOM 859 C CA . SER A 1 108 ? -7.041 -11.886 3.161 1.00 91.38 108 SER A CA 1
ATOM 860 C C . SER A 1 108 ? -6.899 -11.351 1.736 1.00 91.38 108 SER A C 1
ATOM 862 O O . SER A 1 108 ? -6.475 -12.097 0.863 1.00 91.38 108 SER A O 1
ATOM 864 N N . ILE A 1 109 ? -7.263 -10.088 1.481 1.00 94.19 109 ILE A N 1
ATOM 865 C CA . ILE A 1 109 ? -7.329 -9.513 0.123 1.00 94.19 109 ILE A CA 1
ATOM 866 C C . ILE A 1 109 ? -6.121 -8.618 -0.181 1.00 94.19 109 ILE A C 1
ATOM 868 O O . ILE A 1 109 ? -5.556 -8.709 -1.269 1.00 94.19 109 ILE A O 1
ATOM 872 N N . MET A 1 110 ? -5.695 -7.769 0.762 1.00 94.50 110 MET A N 1
ATOM 873 C CA . MET A 1 110 ? -4.599 -6.814 0.539 1.00 94.50 110 MET A CA 1
ATOM 874 C C . MET A 1 110 ? -3.287 -7.478 0.089 1.00 94.50 110 MET A C 1
ATOM 876 O O . MET A 1 110 ? -2.679 -6.941 -0.838 1.00 94.50 110 MET A O 1
ATOM 880 N N . PRO A 1 111 ? -2.854 -8.635 0.637 1.00 94.88 111 PRO A N 1
ATOM 881 C CA . PRO A 1 111 ? -1.660 -9.321 0.140 1.00 94.88 111 PRO A CA 1
ATOM 882 C C . PRO A 1 111 ? -1.720 -9.629 -1.361 1.00 94.88 111 PRO A C 1
ATOM 884 O O . PRO A 1 111 ? -0.739 -9.426 -2.069 1.00 94.88 111 PRO A O 1
ATOM 887 N N . TRP A 1 112 ? -2.881 -10.039 -1.880 1.00 95.44 112 TRP A N 1
ATOM 888 C CA . TRP A 1 112 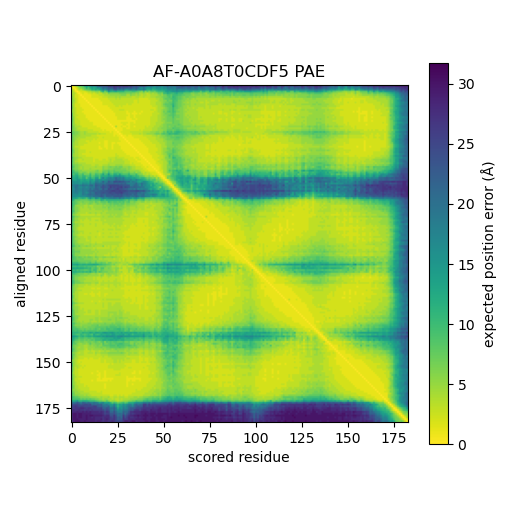? -3.041 -10.305 -3.312 1.00 95.44 112 TRP A CA 1
ATOM 889 C C . TRP A 1 112 ? -2.906 -9.044 -4.156 1.00 95.44 112 TRP A C 1
ATOM 891 O O . TRP A 1 112 ? -2.291 -9.096 -5.216 1.00 95.44 112 TRP A O 1
ATOM 901 N N . LEU A 1 113 ? -3.421 -7.905 -3.686 1.00 94.94 113 LEU A N 1
ATOM 902 C CA . LEU A 1 113 ? -3.262 -6.638 -4.402 1.00 94.94 113 LEU A CA 1
ATOM 903 C C . LEU A 1 113 ? -1.791 -6.226 -4.496 1.00 94.94 113 LEU A C 1
ATOM 905 O O . LEU A 1 113 ? -1.327 -5.864 -5.573 1.00 94.94 113 LEU A O 1
ATOM 909 N N . TYR A 1 114 ? -1.047 -6.335 -3.394 1.00 94.56 114 TYR A N 1
ATOM 910 C CA . TYR A 1 114 ? 0.385 -6.028 -3.390 1.00 94.56 114 TYR A CA 1
ATOM 911 C C . TYR A 1 114 ? 1.206 -7.035 -4.202 1.00 94.56 114 TYR A C 1
ATOM 913 O O . TYR A 1 114 ? 2.179 -6.646 -4.843 1.00 94.56 114 TYR A O 1
ATOM 921 N N . LEU A 1 115 ? 0.795 -8.305 -4.248 1.00 95.81 115 LEU A N 1
ATOM 922 C CA . LEU A 1 115 ? 1.409 -9.305 -5.121 1.00 95.81 115 LEU A CA 1
ATOM 923 C C . LEU A 1 115 ? 1.171 -8.991 -6.607 1.00 95.81 115 LEU A C 1
ATOM 925 O O . LEU A 1 115 ? 2.094 -9.122 -7.408 1.00 95.81 115 LEU A O 1
ATOM 929 N N . ILE A 1 116 ? -0.039 -8.553 -6.974 1.00 95.00 116 ILE A N 1
ATOM 930 C CA . ILE A 1 116 ? -0.362 -8.114 -8.341 1.00 95.00 116 ILE A CA 1
ATOM 931 C C . ILE A 1 116 ? 0.484 -6.896 -8.720 1.00 95.00 116 ILE A C 1
ATOM 933 O O . ILE A 1 116 ? 1.071 -6.893 -9.800 1.00 95.00 116 ILE A O 1
ATOM 937 N N . GLY A 1 117 ? 0.592 -5.902 -7.830 1.00 92.75 117 GLY A N 1
ATOM 938 C CA . GLY A 1 117 ? 1.481 -4.755 -8.027 1.00 92.75 117 GLY A CA 1
ATOM 939 C C . GLY A 1 117 ? 2.913 -5.208 -8.301 1.00 92.75 117 GLY A C 1
ATOM 940 O O . GLY A 1 117 ? 3.466 -4.890 -9.354 1.00 92.75 117 GLY A O 1
ATOM 941 N N . ALA A 1 118 ? 3.460 -6.065 -7.428 1.00 94.62 118 ALA A N 1
ATOM 942 C CA . ALA A 1 118 ? 4.832 -6.553 -7.552 1.00 94.62 118 ALA A CA 1
ATOM 943 C C . ALA A 1 118 ? 5.061 -7.308 -8.869 1.00 94.62 118 ALA A C 1
ATOM 945 O O . ALA A 1 118 ? 6.100 -7.138 -9.508 1.00 94.62 118 ALA A O 1
ATOM 946 N N . ALA A 1 119 ? 4.085 -8.110 -9.303 1.00 94.75 119 ALA A N 1
ATOM 947 C CA . ALA A 1 119 ? 4.142 -8.814 -10.578 1.00 94.75 119 ALA A CA 1
ATOM 948 C C . ALA A 1 119 ? 4.150 -7.844 -11.770 1.00 94.75 119 ALA A C 1
ATOM 950 O O . ALA A 1 119 ? 4.957 -8.010 -12.683 1.00 94.75 119 ALA A O 1
ATOM 951 N N . ILE A 1 120 ? 3.302 -6.812 -11.762 1.00 92.94 120 ILE A N 1
ATOM 952 C CA . ILE A 1 120 ? 3.276 -5.794 -12.822 1.00 92.94 120 ILE A CA 1
ATOM 953 C C . ILE A 1 120 ? 4.580 -4.992 -12.847 1.00 92.94 120 ILE A C 1
ATOM 955 O O . ILE A 1 120 ? 5.156 -4.823 -13.920 1.00 92.94 120 ILE A O 1
ATOM 959 N N . SER A 1 121 ? 5.098 -4.582 -11.687 1.00 91.25 121 SER A N 1
ATOM 960 C CA . SER A 1 121 ? 6.407 -3.930 -11.555 1.00 91.25 121 SER A CA 1
ATOM 961 C C . SER A 1 121 ? 7.539 -4.807 -12.118 1.00 91.25 121 SER A C 1
ATOM 963 O O . SER A 1 121 ? 8.413 -4.327 -12.842 1.00 91.25 121 SER A O 1
ATOM 965 N N . PHE A 1 122 ? 7.498 -6.116 -11.857 1.00 93.88 122 PHE A N 1
ATOM 966 C CA . PHE A 1 122 ? 8.459 -7.081 -12.392 1.00 93.88 122 PHE A CA 1
ATOM 967 C C . PHE A 1 122 ? 8.367 -7.235 -13.918 1.00 93.88 122 PHE A C 1
ATOM 969 O O . PHE A 1 122 ? 9.387 -7.203 -14.609 1.00 93.88 122 PHE A O 1
ATOM 976 N N . PHE A 1 123 ? 7.163 -7.358 -14.478 1.00 93.44 123 PHE A N 1
ATOM 977 C CA . PHE A 1 123 ? 7.001 -7.432 -15.932 1.00 93.44 123 PHE A CA 1
ATOM 978 C C . PHE A 1 123 ? 7.370 -6.115 -16.626 1.00 93.44 123 PHE A C 1
ATOM 980 O O . PHE A 1 123 ? 7.964 -6.149 -17.703 1.00 93.44 123 PHE A O 1
ATOM 987 N N . ALA A 1 124 ? 7.119 -4.968 -15.990 1.00 89.31 124 ALA A N 1
ATOM 988 C CA . ALA A 1 124 ? 7.566 -3.666 -16.474 1.00 89.31 124 ALA A CA 1
ATOM 989 C C . ALA A 1 124 ? 9.102 -3.557 -16.506 1.00 89.31 124 ALA A C 1
ATOM 991 O O . ALA A 1 124 ? 9.649 -3.006 -17.460 1.00 89.31 124 ALA A O 1
ATOM 992 N N . LEU A 1 125 ? 9.821 -4.139 -15.534 1.00 91.06 125 LEU A N 1
ATOM 993 C CA . LEU A 1 125 ? 11.289 -4.247 -15.575 1.00 91.06 125 LEU A CA 1
ATOM 994 C C . LEU A 1 125 ? 11.778 -5.069 -16.770 1.00 91.06 125 LEU A C 1
ATOM 996 O O . LEU A 1 125 ? 12.704 -4.651 -17.471 1.00 91.06 125 LEU A O 1
ATOM 1000 N N . ILE A 1 126 ? 11.159 -6.227 -17.007 1.00 92.56 126 ILE A N 1
ATOM 1001 C CA . ILE A 1 126 ? 11.503 -7.096 -18.137 1.00 92.56 126 ILE A CA 1
ATOM 1002 C C . ILE A 1 126 ? 11.256 -6.361 -19.458 1.00 92.56 126 ILE A C 1
ATOM 1004 O O . ILE A 1 126 ? 12.143 -6.303 -20.311 1.00 92.56 126 ILE A O 1
ATOM 1008 N N . GLU A 1 127 ? 10.077 -5.759 -19.613 1.00 90.69 127 GLU A N 1
ATOM 1009 C CA . GLU A 1 127 ? 9.722 -4.977 -20.797 1.00 90.69 127 GLU A CA 1
ATOM 1010 C C . GLU A 1 127 ? 10.687 -3.802 -20.999 1.00 90.69 127 GLU A C 1
ATOM 1012 O O . GLU A 1 127 ? 11.171 -3.586 -22.108 1.00 90.69 127 GLU A O 1
ATOM 1017 N N . ASN A 1 128 ? 11.060 -3.099 -19.926 1.00 89.38 128 ASN A N 1
ATOM 1018 C CA . ASN A 1 128 ? 12.025 -2.005 -19.971 1.00 89.38 128 ASN A CA 1
ATOM 1019 C C . ASN A 1 128 ? 13.405 -2.452 -20.480 1.00 89.38 128 ASN A C 1
ATOM 1021 O O . ASN A 1 128 ? 14.026 -1.727 -21.264 1.00 89.38 128 ASN A O 1
ATOM 1025 N N . TYR A 1 129 ? 13.868 -3.636 -20.067 1.00 90.06 129 TYR A N 1
ATOM 1026 C CA . TYR A 1 129 ? 15.111 -4.229 -20.560 1.00 90.06 129 TYR A CA 1
ATOM 1027 C C . TYR A 1 129 ? 15.027 -4.580 -22.048 1.00 90.06 129 TYR A C 1
ATOM 1029 O O . TYR A 1 129 ? 15.922 -4.225 -22.815 1.00 90.06 129 TYR A O 1
ATOM 1037 N N . PHE A 1 130 ? 13.947 -5.231 -22.488 1.00 89.75 130 PHE A N 1
ATOM 1038 C CA . PHE A 1 130 ? 13.776 -5.558 -23.905 1.00 89.75 130 PHE A CA 1
ATOM 1039 C C . PHE A 1 130 ? 13.636 -4.304 -24.771 1.00 89.75 130 PHE A C 1
ATOM 1041 O O . PHE A 1 130 ? 14.245 -4.227 -25.840 1.00 89.75 130 PHE A O 1
ATOM 1048 N N . ARG A 1 131 ? 12.912 -3.290 -24.294 1.00 86.62 131 ARG A N 1
ATOM 1049 C CA . ARG A 1 131 ? 12.706 -2.053 -25.041 1.00 86.62 131 ARG A CA 1
ATOM 1050 C C . ARG A 1 131 ? 13.975 -1.227 -25.158 1.00 86.62 131 ARG A C 1
ATOM 1052 O O . ARG A 1 131 ? 14.433 -0.949 -26.258 1.00 86.62 131 ARG A O 1
ATOM 1059 N N . ASN A 1 132 ? 14.572 -0.864 -24.028 1.00 85.38 132 ASN A N 1
ATOM 1060 C CA . ASN A 1 132 ? 15.664 0.112 -24.011 1.00 85.38 132 ASN A CA 1
ATOM 1061 C C . ASN A 1 132 ? 17.053 -0.548 -24.040 1.00 85.38 132 ASN A C 1
ATOM 1063 O O . ASN A 1 132 ? 18.025 0.109 -24.384 1.00 85.38 132 ASN A O 1
ATOM 1067 N N . GLY A 1 133 ? 17.166 -1.837 -23.700 1.00 83.88 133 GLY A N 1
ATOM 1068 C CA . GLY A 1 133 ? 18.425 -2.591 -23.764 1.00 83.88 133 GLY A CA 1
ATOM 1069 C C . GLY A 1 133 ? 18.597 -3.434 -25.032 1.00 83.88 133 GLY A C 1
ATOM 1070 O O . GLY A 1 133 ? 19.727 -3.735 -25.414 1.00 83.88 133 GLY A O 1
ATOM 1071 N N . LYS A 1 134 ? 17.500 -3.837 -25.689 1.00 87.69 134 LYS A N 1
ATOM 1072 C CA . LYS A 1 134 ? 17.528 -4.673 -26.907 1.00 87.69 134 LYS A CA 1
ATOM 1073 C C . LYS A 1 134 ? 16.837 -4.045 -28.124 1.00 87.69 134 LYS A C 1
ATOM 1075 O O . LYS A 1 134 ? 16.983 -4.593 -29.212 1.00 87.69 134 LYS A O 1
ATOM 1080 N N . GLY A 1 135 ? 16.135 -2.920 -27.966 1.00 83.38 135 GLY A N 1
ATOM 1081 C CA . GLY A 1 135 ? 15.508 -2.186 -29.070 1.00 83.38 135 GLY A CA 1
ATOM 1082 C C . GLY A 1 135 ? 14.169 -2.753 -29.557 1.00 83.38 135 GLY A C 1
ATOM 1083 O O . GLY A 1 135 ? 13.772 -2.460 -30.680 1.00 83.38 135 GLY A O 1
ATOM 1084 N N . TYR A 1 136 ? 13.477 -3.576 -28.759 1.00 86.06 136 TYR A N 1
ATOM 1085 C CA . TYR A 1 136 ? 12.131 -4.061 -29.103 1.00 86.06 136 TYR A CA 1
ATOM 1086 C C . TYR A 1 136 ? 11.064 -2.986 -28.850 1.00 86.06 136 TYR A C 1
ATOM 1088 O O . TYR A 1 136 ? 11.128 -2.292 -27.845 1.00 86.06 136 TYR A O 1
ATOM 1096 N N . ASP A 1 137 ? 10.029 -2.887 -29.684 1.00 80.88 137 ASP A N 1
ATOM 1097 C CA . ASP A 1 137 ? 8.923 -1.939 -29.467 1.00 80.88 137 ASP A CA 1
ATOM 1098 C C . ASP A 1 137 ? 7.757 -2.594 -28.701 1.00 80.88 137 ASP A C 1
ATOM 1100 O O . ASP A 1 137 ? 6.755 -3.014 -29.277 1.00 80.88 137 ASP A O 1
ATOM 1104 N N . ILE A 1 138 ? 7.929 -2.768 -27.386 1.00 82.25 138 ILE A N 1
ATOM 1105 C CA . ILE A 1 138 ? 6.922 -3.350 -26.482 1.00 82.25 138 ILE A CA 1
ATOM 1106 C C . ILE A 1 138 ? 6.622 -2.331 -25.375 1.00 82.25 138 ILE A C 1
ATOM 1108 O O . ILE A 1 138 ? 7.546 -1.782 -24.772 1.00 82.25 138 ILE A O 1
ATOM 1112 N N . THR A 1 139 ? 5.338 -2.049 -25.129 1.00 82.06 139 THR A N 1
ATOM 1113 C CA . THR A 1 139 ? 4.887 -0.984 -24.205 1.00 82.06 139 THR A CA 1
ATOM 1114 C C . THR A 1 139 ? 3.689 -1.373 -23.326 1.00 82.06 139 THR A C 1
ATOM 1116 O O . THR A 1 139 ? 3.087 -0.519 -22.673 1.00 82.06 139 THR A O 1
ATOM 1119 N N . PHE A 1 140 ? 3.309 -2.652 -23.299 1.00 83.56 140 PHE A N 1
ATOM 1120 C CA . PHE A 1 140 ? 2.093 -3.108 -22.627 1.00 83.56 140 PHE A CA 1
ATOM 1121 C C . PHE A 1 140 ? 2.165 -2.924 -21.106 1.00 83.56 140 PHE A C 1
ATOM 1123 O O . PHE A 1 140 ? 1.293 -2.283 -20.513 1.00 83.56 140 PHE A O 1
ATOM 1130 N N . PHE A 1 141 ? 3.210 -3.452 -20.471 1.00 80.69 141 PHE A N 1
ATOM 1131 C CA . PHE A 1 141 ? 3.382 -3.358 -19.023 1.00 80.69 141 PHE A CA 1
ATOM 1132 C C . PHE A 1 141 ? 3.739 -1.944 -18.581 1.00 80.69 141 PHE A C 1
ATOM 1134 O O . PHE A 1 141 ? 3.340 -1.541 -17.493 1.00 80.69 141 PHE A O 1
ATOM 1141 N N . PHE A 1 142 ? 4.402 -1.165 -19.438 1.00 75.38 142 PHE A N 1
ATOM 1142 C CA . PHE A 1 142 ? 4.654 0.250 -19.195 1.00 75.38 142 PHE A CA 1
ATOM 1143 C C . PHE A 1 142 ? 3.351 1.041 -18.989 1.00 75.38 142 PHE A C 1
ATOM 1145 O O . PHE A 1 142 ? 3.237 1.784 -18.017 1.00 75.38 142 PHE A O 1
ATOM 1152 N N . TYR A 1 143 ? 2.342 0.850 -19.848 1.00 78.00 143 TYR A N 1
ATOM 1153 C CA . TYR A 1 143 ? 1.037 1.503 -19.674 1.00 78.00 143 TYR A CA 1
ATOM 1154 C C . TYR A 1 143 ? 0.198 0.871 -18.557 1.00 78.00 143 TYR A C 1
ATOM 1156 O O . TYR A 1 143 ? -0.494 1.577 -17.822 1.00 78.00 143 TYR A O 1
ATOM 1164 N N . ALA A 1 144 ? 0.262 -0.454 -18.403 1.00 83.56 144 ALA A N 1
ATOM 1165 C CA . ALA A 1 144 ? -0.479 -1.151 -17.356 1.00 83.56 144 ALA A CA 1
ATOM 1166 C C . ALA A 1 144 ? 0.008 -0.780 -15.947 1.00 83.56 144 ALA A C 1
ATOM 1168 O O . ALA A 1 144 ? -0.799 -0.774 -15.018 1.00 83.56 144 ALA A O 1
ATOM 1169 N N . PHE A 1 145 ? 1.292 -0.452 -15.782 1.00 81.00 145 PHE A N 1
ATOM 1170 C CA . PHE A 1 145 ? 1.906 -0.107 -14.500 1.00 81.00 145 PHE A CA 1
ATOM 1171 C C . PHE A 1 145 ? 1.180 1.044 -13.795 1.00 81.00 145 PHE A C 1
ATOM 1173 O O . PHE A 1 145 ? 0.734 0.890 -12.657 1.00 81.00 145 PHE A O 1
ATOM 1180 N N . GLU A 1 146 ? 0.985 2.168 -14.487 1.00 80.56 146 GLU A N 1
ATOM 1181 C CA . GLU A 1 146 ? 0.364 3.356 -13.895 1.00 80.56 146 GLU A CA 1
ATOM 1182 C C . GLU A 1 146 ? -1.108 3.100 -13.522 1.00 80.56 146 GLU A C 1
ATOM 1184 O O . GLU A 1 146 ? -1.543 3.371 -12.401 1.00 80.56 146 GLU A O 1
ATOM 1189 N N . ILE A 1 147 ? -1.868 2.495 -14.442 1.00 84.31 147 ILE A N 1
ATOM 1190 C CA . ILE A 1 147 ? -3.291 2.189 -14.241 1.00 84.31 147 ILE A CA 1
ATOM 1191 C C . ILE A 1 147 ? -3.476 1.202 -13.084 1.00 84.31 147 ILE A C 1
ATOM 1193 O O . ILE A 1 147 ? -4.354 1.388 -12.238 1.00 84.31 147 ILE A O 1
ATOM 1197 N N . THR A 1 148 ? -2.640 0.163 -13.022 1.00 87.38 148 THR A N 1
ATOM 1198 C CA . THR A 1 148 ? -2.701 -0.845 -11.957 1.00 87.38 148 THR A CA 1
ATOM 1199 C C . THR A 1 148 ? -2.422 -0.211 -10.598 1.00 87.38 148 THR A C 1
ATOM 1201 O O . THR A 1 148 ? -3.143 -0.503 -9.644 1.00 87.38 148 THR A O 1
ATOM 1204 N N . GLY A 1 149 ? -1.450 0.703 -10.508 1.00 86.19 149 GLY A N 1
ATOM 1205 C CA . GLY A 1 149 ? -1.167 1.444 -9.278 1.00 86.19 149 GLY A CA 1
ATOM 1206 C C . GLY A 1 149 ? -2.398 2.189 -8.752 1.00 86.19 149 GLY A C 1
ATOM 1207 O O . GLY A 1 149 ? -2.790 2.008 -7.595 1.00 86.19 149 GLY A O 1
ATOM 1208 N N . TYR A 1 150 ? -3.082 2.954 -9.611 1.00 87.88 150 TYR A N 1
ATOM 1209 C CA . TYR A 1 150 ? -4.309 3.660 -9.221 1.00 87.88 150 TYR A CA 1
ATOM 1210 C C . TYR A 1 150 ? -5.432 2.706 -8.789 1.00 87.88 150 TYR A C 1
ATOM 1212 O O . TYR A 1 150 ? -6.117 2.966 -7.795 1.00 87.88 150 TYR A O 1
ATOM 1220 N N . LEU A 1 151 ? -5.611 1.582 -9.490 1.00 91.75 151 LEU A N 1
ATOM 1221 C CA . LEU A 1 151 ? -6.621 0.578 -9.142 1.00 91.75 151 LEU A CA 1
ATOM 1222 C C . LEU A 1 151 ? -6.337 -0.082 -7.788 1.00 91.75 151 LEU A C 1
ATOM 1224 O O . LEU A 1 151 ? -7.256 -0.238 -6.979 1.00 91.75 151 LEU A O 1
ATOM 1228 N N . ILE A 1 152 ? -5.077 -0.427 -7.512 1.00 92.38 152 ILE A N 1
ATOM 1229 C CA . ILE A 1 152 ? -4.659 -0.999 -6.228 1.00 92.38 152 ILE A CA 1
ATOM 1230 C C . ILE A 1 152 ? -4.953 -0.011 -5.095 1.00 92.38 152 ILE A C 1
ATOM 1232 O O . ILE A 1 152 ? -5.633 -0.378 -4.133 1.00 92.38 152 ILE A O 1
ATOM 1236 N N . PHE A 1 153 ? -4.532 1.253 -5.218 1.00 91.19 153 PHE A N 1
ATOM 1237 C CA . PHE A 1 153 ? -4.765 2.254 -4.171 1.00 91.19 153 PHE A CA 1
ATOM 1238 C C . PHE A 1 153 ? -6.245 2.567 -3.952 1.00 91.19 153 PHE A C 1
ATOM 1240 O O . PHE A 1 153 ? -6.685 2.678 -2.804 1.00 91.19 153 PHE A O 1
ATOM 1247 N N . SER A 1 154 ? -7.031 2.655 -5.027 1.00 93.69 154 SER A N 1
ATOM 1248 C CA . SER A 1 154 ? -8.480 2.844 -4.930 1.00 93.69 154 SER A CA 1
ATOM 1249 C C . SER A 1 154 ? -9.146 1.677 -4.193 1.00 93.69 154 SER A C 1
ATOM 1251 O O . SER A 1 154 ? -9.929 1.886 -3.262 1.00 93.69 154 SER A O 1
ATOM 1253 N N . THR A 1 155 ? -8.760 0.441 -4.525 1.00 95.19 155 THR A N 1
ATOM 1254 C CA . THR A 1 155 ? -9.289 -0.771 -3.883 1.00 95.19 155 THR A CA 1
ATOM 1255 C C . THR A 1 155 ? -8.897 -0.840 -2.406 1.00 95.19 155 THR A C 1
ATOM 1257 O O . THR A 1 155 ? -9.731 -1.157 -1.560 1.00 95.19 155 THR A O 1
ATOM 1260 N N . ILE A 1 156 ? -7.657 -0.479 -2.061 1.00 94.81 156 ILE A N 1
ATOM 1261 C CA . ILE A 1 156 ? -7.196 -0.378 -0.668 1.00 94.81 156 ILE A CA 1
ATOM 1262 C C . ILE A 1 156 ? -8.035 0.637 0.112 1.00 94.81 156 ILE A C 1
ATOM 1264 O O . ILE A 1 156 ? -8.498 0.325 1.210 1.00 94.81 156 ILE A O 1
ATOM 1268 N N . CYS A 1 157 ? -8.282 1.821 -0.457 1.00 95.50 157 CYS A N 1
ATOM 1269 C CA . CYS A 1 157 ? -9.132 2.834 0.168 1.00 95.50 157 CYS A CA 1
ATOM 1270 C C . CYS A 1 157 ? -10.551 2.298 0.402 1.00 95.50 157 CYS A C 1
ATOM 1272 O O . CYS A 1 157 ? -11.076 2.420 1.509 1.00 95.50 157 CYS A O 1
ATOM 1274 N N . ALA A 1 158 ? -11.147 1.645 -0.599 1.00 96.12 158 ALA A N 1
ATOM 1275 C CA . ALA A 1 158 ? -12.476 1.050 -0.484 1.00 96.12 158 ALA A CA 1
ATOM 1276 C C . ALA A 1 158 ? -12.539 -0.023 0.617 1.00 96.12 158 ALA A C 1
ATOM 1278 O O . ALA A 1 158 ? -13.463 -0.017 1.432 1.00 96.12 158 ALA A O 1
ATOM 1279 N N . MET A 1 159 ? -11.537 -0.903 0.699 1.00 95.75 159 MET A N 1
ATOM 1280 C CA . MET A 1 159 ? -11.457 -1.924 1.748 1.00 95.75 159 MET A CA 1
ATOM 1281 C C . MET A 1 159 ? -11.297 -1.318 3.143 1.00 95.75 159 MET A C 1
ATOM 1283 O O . MET A 1 159 ? -11.958 -1.762 4.079 1.00 95.75 159 MET A O 1
ATOM 1287 N N . LEU A 1 160 ? -10.452 -0.297 3.295 1.00 96.31 160 LEU A N 1
ATOM 1288 C CA . LEU A 1 160 ? -10.256 0.392 4.571 1.00 96.31 160 LEU A CA 1
ATOM 1289 C C . LEU A 1 160 ? -11.532 1.105 5.033 1.00 96.31 160 LEU A C 1
ATOM 1291 O O . LEU A 1 160 ? -11.891 1.018 6.208 1.00 96.31 160 LEU A O 1
ATOM 1295 N N . VAL A 1 161 ? -12.259 1.749 4.117 1.00 97.00 161 VAL A N 1
ATOM 1296 C CA . VAL A 1 161 ? -13.567 2.351 4.410 1.00 97.00 161 VAL A CA 1
ATOM 1297 C C . V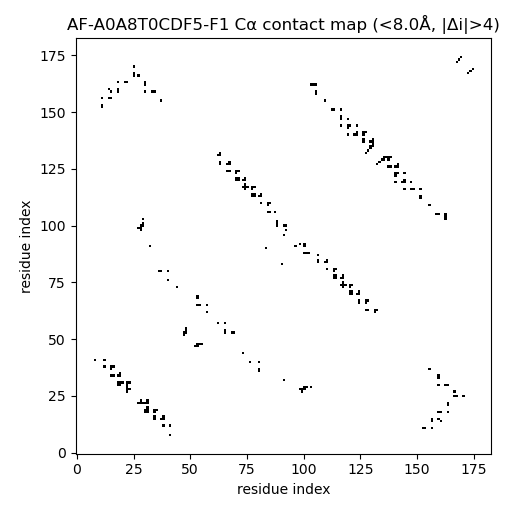AL A 1 161 ? -14.580 1.278 4.810 1.00 97.00 161 VAL A C 1
ATOM 1299 O O . VAL A 1 161 ? -15.223 1.414 5.848 1.00 97.00 161 VAL A O 1
ATOM 1302 N N . ALA A 1 162 ? -14.686 0.183 4.053 1.00 96.00 162 ALA A N 1
ATOM 1303 C CA . ALA A 1 162 ? -15.601 -0.914 4.367 1.00 96.00 162 ALA A CA 1
ATOM 1304 C C . ALA A 1 162 ? -15.303 -1.541 5.740 1.00 96.00 162 ALA A C 1
ATOM 1306 O O . ALA A 1 162 ? -16.215 -1.733 6.544 1.00 96.00 162 ALA A O 1
ATOM 1307 N N . LEU A 1 163 ? -14.025 -1.787 6.049 1.00 95.06 163 LEU A N 1
ATOM 1308 C CA . LEU A 1 163 ? -13.595 -2.278 7.358 1.00 95.06 163 LEU A CA 1
ATOM 1309 C C . LEU A 1 163 ? -13.962 -1.296 8.475 1.00 95.06 163 LEU A C 1
ATOM 1311 O O . LEU A 1 163 ? -14.457 -1.708 9.521 1.00 95.06 163 LEU A O 1
ATOM 1315 N N . THR A 1 164 ? -13.783 0.001 8.231 1.00 94.94 164 THR A N 1
ATOM 1316 C CA . THR A 1 164 ? -14.140 1.055 9.187 1.00 94.94 164 THR A CA 1
ATOM 1317 C C . THR A 1 164 ? -15.633 1.084 9.469 1.00 94.94 164 THR A C 1
ATOM 1319 O O . THR A 1 164 ? -16.024 1.162 10.629 1.00 94.94 164 THR A O 1
ATOM 1322 N N . VAL A 1 165 ? -16.472 0.973 8.436 1.00 93.50 165 VAL A N 1
ATOM 1323 C CA . VAL A 1 165 ? -17.933 0.920 8.590 1.00 93.50 165 VAL A CA 1
ATOM 1324 C C . VA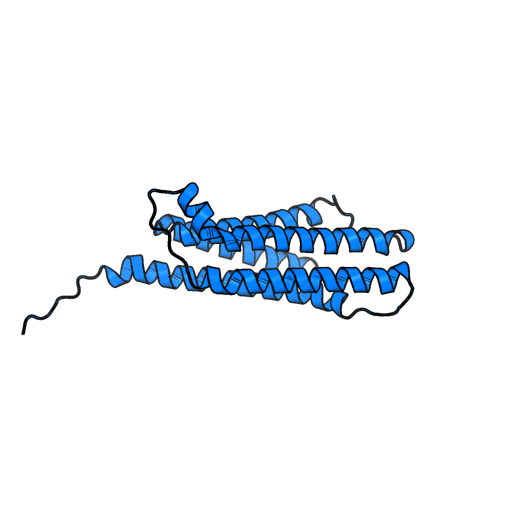L A 1 165 ? -18.350 -0.305 9.406 1.00 93.50 165 VAL A C 1
ATOM 1326 O O . VAL A 1 165 ? -19.159 -0.173 10.323 1.00 93.50 165 VAL A O 1
ATOM 1329 N N . ILE A 1 166 ? -17.770 -1.479 9.128 1.00 92.06 166 ILE A N 1
ATOM 1330 C CA . ILE A 1 166 ? -18.053 -2.712 9.881 1.00 92.06 166 ILE A CA 1
ATOM 1331 C C . ILE A 1 166 ? -17.663 -2.544 11.356 1.00 92.06 166 ILE A C 1
ATOM 1333 O O . ILE A 1 166 ? -18.504 -2.745 12.232 1.00 92.06 166 ILE A O 1
ATOM 1337 N N . SER A 1 167 ? -16.434 -2.110 11.648 1.00 90.50 167 SER A N 1
ATOM 1338 C CA . SER A 1 167 ? -15.985 -1.914 13.033 1.00 90.50 167 SER A CA 1
ATOM 1339 C C . SER A 1 167 ? -16.758 -0.808 13.757 1.00 90.50 167 SER A C 1
ATOM 1341 O O . SER A 1 167 ? -17.025 -0.925 14.952 1.00 90.50 167 SER A O 1
ATOM 1343 N N . TYR A 1 168 ? -17.155 0.260 13.059 1.00 91.38 168 TYR A N 1
ATOM 1344 C CA . TYR A 1 168 ? -17.978 1.326 13.632 1.00 91.38 168 TYR A CA 1
ATOM 1345 C C . TYR A 1 168 ? -19.358 0.800 14.044 1.00 91.38 168 TYR A C 1
ATOM 1347 O O . TYR A 1 168 ? -19.817 1.057 15.161 1.00 91.38 168 TYR A O 1
ATOM 1355 N N . LYS A 1 169 ? -19.986 0.002 13.173 1.00 89.06 169 LYS A N 1
ATOM 1356 C CA . LYS A 1 169 ? -21.263 -0.658 13.451 1.00 89.06 169 LYS A CA 1
ATOM 1357 C C . LYS A 1 169 ? -21.163 -1.572 14.671 1.00 89.06 169 LYS A C 1
ATOM 1359 O O . LYS A 1 169 ? -22.003 -1.515 15.566 1.00 89.06 169 LYS A O 1
ATOM 1364 N N . GLU A 1 170 ? -20.104 -2.370 14.753 1.00 86.50 170 GLU A N 1
ATOM 1365 C CA . GLU A 1 170 ? -19.862 -3.240 15.906 1.00 86.50 170 GLU A CA 1
ATOM 1366 C C . GLU A 1 170 ? -19.641 -2.454 17.208 1.00 86.50 170 GLU A C 1
ATOM 1368 O O . GLU A 1 170 ? -20.111 -2.865 18.270 1.00 86.50 170 GLU A O 1
ATOM 1373 N N . ALA A 1 171 ? -18.967 -1.304 17.139 1.00 84.88 171 ALA A N 1
ATOM 1374 C CA . ALA A 1 171 ? -18.655 -0.489 18.309 1.00 84.88 171 ALA A CA 1
ATOM 1375 C C . ALA A 1 171 ? -19.874 0.245 18.899 1.00 84.88 171 ALA A C 1
ATOM 1377 O O . ALA A 1 171 ? -19.944 0.392 20.128 1.00 84.88 171 ALA A O 1
ATOM 1378 N N . TYR A 1 172 ? -20.806 0.707 18.054 1.00 80.75 172 TYR A N 1
ATOM 1379 C CA . TYR A 1 172 ? -21.918 1.579 18.460 1.00 80.75 172 TYR A CA 1
ATOM 1380 C C . TYR A 1 172 ? -23.317 0.968 18.289 1.00 80.75 172 TYR A C 1
ATOM 1382 O O . TYR A 1 172 ? -24.164 1.195 19.150 1.00 80.75 172 TYR A O 1
ATOM 1390 N N . GLU A 1 173 ? -23.580 0.169 17.250 1.00 65.81 173 GLU A N 1
ATOM 1391 C CA . GLU A 1 173 ? -24.923 -0.383 16.998 1.00 65.81 173 GLU A CA 1
ATOM 1392 C C . GLU A 1 173 ? -25.186 -1.710 17.720 1.00 65.81 173 GLU A C 1
ATOM 1394 O O . GLU A 1 173 ? -26.328 -2.004 18.046 1.00 65.81 173 GLU A O 1
ATOM 1399 N N . LEU A 1 174 ? -24.167 -2.512 18.046 1.00 55.84 174 LEU A N 1
ATOM 1400 C CA . LEU A 1 174 ? -24.364 -3.746 18.832 1.00 55.84 174 LEU A CA 1
ATOM 1401 C C . LEU A 1 174 ? -24.425 -3.507 20.352 1.00 55.84 174 LEU A C 1
ATOM 1403 O O . LEU A 1 174 ? -24.709 -4.433 21.111 1.00 55.84 174 LEU A O 1
ATOM 1407 N N . LYS A 1 175 ? -24.183 -2.272 20.814 1.00 52.38 175 LYS A N 1
ATOM 1408 C CA . LYS A 1 175 ? -24.290 -1.889 22.233 1.00 52.38 175 LYS A CA 1
ATOM 1409 C C . LYS A 1 175 ? -25.678 -1.410 22.656 1.00 52.38 175 LYS A C 1
ATOM 1411 O O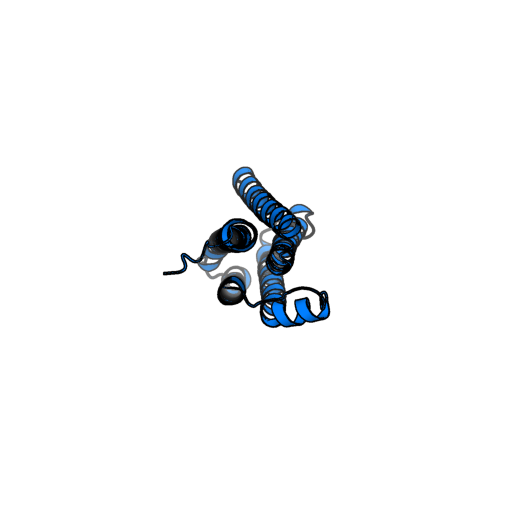 . LYS A 1 175 ? -25.870 -1.160 23.846 1.00 52.38 175 LYS A O 1
ATOM 1416 N N . VAL A 1 176 ? -26.654 -1.302 21.748 1.00 48.94 176 VAL A N 1
ATOM 1417 C CA . VAL A 1 176 ? -28.051 -1.162 22.189 1.00 48.94 176 VAL A CA 1
ATOM 1418 C C . VAL A 1 176 ? -28.464 -2.473 22.859 1.00 48.94 176 VAL A C 1
ATOM 1420 O O . VAL A 1 176 ? -28.337 -3.530 22.235 1.00 48.94 176 VAL A O 1
ATOM 1423 N N . PRO A 1 177 ? -28.926 -2.447 24.124 1.00 49.34 177 PRO A N 1
ATOM 1424 C CA . PRO A 1 177 ? -29.329 -3.656 24.815 1.00 49.34 177 PRO A CA 1
ATOM 1425 C C . PRO A 1 177 ? -30.453 -4.292 24.006 1.00 49.34 177 PRO A C 1
ATOM 1427 O O . PRO A 1 177 ? -31.545 -3.739 23.881 1.00 49.34 177 PRO A O 1
ATOM 1430 N N . THR A 1 178 ? -30.180 -5.462 23.435 1.00 52.41 178 THR A N 1
ATOM 1431 C CA . THR A 1 178 ? -31.222 -6.315 22.885 1.00 52.41 178 THR A CA 1
ATOM 1432 C C . THR A 1 178 ? -32.090 -6.689 24.076 1.00 52.41 178 THR A C 1
ATOM 1434 O O . THR A 1 178 ? -31.709 -7.522 24.901 1.00 52.41 178 THR A O 1
ATOM 1437 N N . ILE A 1 179 ? -33.232 -6.017 24.225 1.00 53.72 179 ILE A N 1
ATOM 1438 C CA . ILE A 1 179 ? -34.258 -6.408 25.183 1.00 53.72 179 ILE A CA 1
ATOM 1439 C C . ILE A 1 179 ? -34.708 -7.794 24.726 1.00 53.72 179 ILE A C 1
ATOM 1441 O O . ILE A 1 179 ? -35.554 -7.932 23.844 1.00 53.72 179 ILE A O 1
ATOM 1445 N N . LYS A 1 180 ? -34.092 -8.840 25.288 1.00 47.72 180 LYS A N 1
ATOM 1446 C CA . LYS A 1 180 ? -34.620 -10.198 25.231 1.00 47.72 180 LYS A CA 1
ATOM 1447 C C . LYS A 1 180 ? -36.023 -10.112 25.821 1.00 47.72 180 LYS A C 1
ATOM 1449 O O . LYS A 1 180 ? -36.178 -10.037 27.039 1.00 47.72 180 LYS A O 1
ATOM 1454 N N . LYS A 1 181 ? -37.043 -10.092 24.960 1.00 49.44 181 LYS A N 1
ATOM 1455 C CA . LYS A 1 181 ? -38.411 -10.405 25.365 1.00 49.44 181 LYS A CA 1
ATOM 1456 C C . LYS A 1 181 ? -38.358 -11.796 25.992 1.00 49.44 181 LYS A C 1
ATOM 1458 O O . LYS A 1 181 ? -38.138 -12.778 25.291 1.00 49.44 181 LYS A O 1
ATOM 1463 N N . ARG A 1 182 ? -38.496 -11.859 27.317 1.00 46.06 182 ARG A N 1
ATOM 1464 C CA . ARG A 1 182 ? -38.932 -13.076 27.998 1.00 46.06 182 ARG A CA 1
ATOM 1465 C C . ARG A 1 182 ? -40.353 -13.348 27.500 1.00 46.06 182 ARG A C 1
ATOM 1467 O O . ARG A 1 182 ? -41.242 -12.555 27.799 1.00 46.06 182 ARG A O 1
ATOM 1474 N N . SER A 1 183 ? -40.531 -14.403 26.711 1.00 51.31 183 SER A N 1
ATOM 1475 C CA . SER A 1 183 ? -4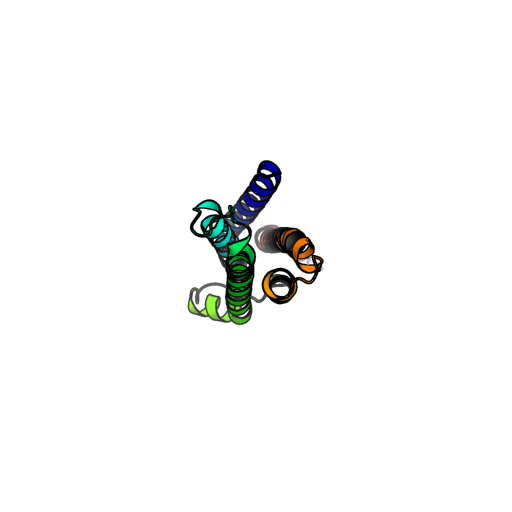1.788 -15.155 26.675 1.00 51.31 183 SER A CA 1
ATOM 1476 C C . SER A 1 183 ? -41.550 -16.467 27.393 1.00 51.31 183 SER A C 1
ATOM 1478 O O . SER A 1 183 ? -40.516 -17.088 27.051 1.00 51.31 183 SER A O 1
#

pLDDT: mean 84.43, std 13.93, range [44.19, 97.0]

Mean predicted aligned error: 7.24 Å

Organism: NCBI:txid43658